Protein AF-0000000070852338 (afdb_homodimer)

Organism: Reticulomyxa filosa (NCBI:txid46433)

Solvent-accessible surface area (backbone atoms only — not comparable to full-atom values): 13901 Å² total; per-residue (Å²): 132,60,72,62,63,53,44,53,55,43,44,63,18,52,60,40,61,69,86,54,63,72,52,40,96,86,48,86,63,87,63,74,37,71,28,42,46,72,48,65,60,57,77,67,44,49,69,57,52,51,51,44,49,58,50,28,73,65,20,47,18,35,39,32,28,49,34,54,68,41,40,26,70,74,70,73,43,73,61,90,46,57,46,67,45,38,49,53,45,53,50,38,27,55,52,41,68,43,63,46,68,30,82,44,60,70,94,62,16,52,59,74,48,50,60,55,59,71,62,57,72,88,124,132,60,74,62,63,54,43,53,55,44,43,62,18,54,62,39,63,68,85,56,63,72,52,42,94,86,49,87,64,87,62,75,37,68,25,42,46,72,47,66,60,57,78,65,45,50,67,57,53,51,51,45,50,58,50,28,72,65,21,47,20,34,39,32,28,49,34,53,69,41,40,27,70,74,69,73,45,72,61,91,46,56,46,68,45,37,48,53,47,53,51,38,27,55,54,40,69,43,60,46,69,31,83,44,59,70,96,61,17,51,58,76,46,50,61,55,59,69,62,58,71,88,123

Radius of gyration: 20.4 Å; Cα contacts (8 Å, |Δi|>4): 362; chains: 2; bounding box: 48×55×36 Å

Structure (mmCIF, N/CA/C/O backbone):
data_AF-0000000070852338-model_v1
#
loop_
_entity.id
_entity.type
_entity.pdbx_description
1 polymer 'ADP-heptose synthase/D-glycero-beta-D-manno-heptose 7-phosphate kinase'
#
loop_
_atom_site.group_PDB
_atom_site.id
_atom_site.type_symbol
_atom_site.label_atom_id
_atom_site.label_alt_id
_atom_site.label_comp_id
_atom_site.label_asym_id
_atom_site.label_entity_id
_atom_site.label_seq_id
_atom_site.pdbx_PDB_ins_code
_atom_site.Cartn_x
_atom_site.Cartn_y
_atom_site.Cartn_z
_atom_site.occupancy
_atom_site.B_iso_or_equiv
_atom_site.auth_seq_id
_atom_site.auth_comp_id
_atom_site.auth_asym_id
_atom_site.auth_atom_id
_atom_site.pdbx_PDB_model_num
ATOM 1 N N . MET A 1 1 ? -11.57 11.336 -11.133 1 28.72 1 MET A N 1
ATOM 2 C CA . MET A 1 1 ? -11.336 12.266 -10.031 1 28.72 1 MET A CA 1
ATOM 3 C C . MET A 1 1 ? -10.781 13.586 -10.547 1 28.72 1 MET A C 1
ATOM 5 O O . MET A 1 1 ? -9.773 13.609 -11.258 1 28.72 1 MET A O 1
ATOM 9 N N . SER A 1 2 ? -11.391 14.578 -10.367 1 30.41 2 SER A N 1
ATOM 10 C CA . SER A 1 2 ? -11.125 15.844 -11.031 1 30.41 2 SER A CA 1
ATOM 11 C C . SER A 1 2 ? -9.812 16.469 -10.562 1 30.41 2 SER A C 1
ATOM 13 O O . SER A 1 2 ? -9.352 16.172 -9.453 1 30.41 2 SER A O 1
ATOM 15 N N . ALA A 1 3 ? -9.109 17.219 -11.375 1 35.91 3 ALA A N 1
ATOM 16 C CA . ALA A 1 3 ? -7.918 18.031 -11.156 1 35.91 3 ALA A CA 1
ATOM 17 C C . ALA A 1 3 ? -8.07 18.906 -9.922 1 35.91 3 ALA A C 1
ATOM 19 O O . ALA A 1 3 ? -7.105 19.141 -9.195 1 35.91 3 ALA A O 1
ATOM 20 N N . LYS A 1 4 ? -9.273 19.328 -9.656 1 35.66 4 LYS A N 1
ATOM 21 C CA . LYS A 1 4 ? -9.562 20.266 -8.562 1 35.66 4 LYS A CA 1
ATOM 22 C C . LYS A 1 4 ? -9.414 19.578 -7.207 1 35.66 4 LYS A C 1
ATOM 24 O O . LYS A 1 4 ? -8.867 20.156 -6.266 1 35.66 4 LYS A O 1
ATOM 29 N N . ALA A 1 5 ? -9.922 18.422 -7.078 1 31.5 5 ALA A N 1
ATOM 30 C CA . ALA A 1 5 ? -9.789 17.703 -5.812 1 31.5 5 ALA A CA 1
ATOM 31 C C . ALA A 1 5 ? -8.336 17.312 -5.551 1 31.5 5 ALA A C 1
ATOM 33 O O . ALA A 1 5 ? -7.859 17.406 -4.418 1 31.5 5 ALA A O 1
ATOM 34 N N . LEU A 1 6 ? -7.453 17.031 -6.434 1 36.38 6 LEU A N 1
ATOM 35 C CA . LEU A 1 6 ? -6 16.906 -6.359 1 36.38 6 LEU A CA 1
ATOM 36 C C . LEU A 1 6 ? -5.359 18.234 -5.965 1 36.38 6 LEU A C 1
ATOM 38 O O . LEU A 1 6 ? -4.422 18.266 -5.164 1 36.38 6 LEU A O 1
ATOM 42 N N . GLN A 1 7 ? -5.875 19.25 -6.531 1 33.16 7 GLN A N 1
ATOM 43 C CA . GLN A 1 7 ? -5.418 20.594 -6.207 1 33.16 7 GLN A CA 1
ATOM 44 C C . GLN A 1 7 ? -5.633 20.906 -4.727 1 33.16 7 GLN A C 1
ATOM 46 O O . GLN A 1 7 ? -4.754 21.469 -4.07 1 33.16 7 GLN A O 1
ATOM 51 N N . ASP A 1 8 ? -6.836 20.688 -4.262 1 34.81 8 ASP A N 1
ATOM 52 C CA . ASP A 1 8 ? -7.156 21.031 -2.883 1 34.81 8 ASP A CA 1
ATOM 53 C C . ASP A 1 8 ? -6.414 20.125 -1.9 1 34.81 8 ASP A C 1
ATOM 55 O O . ASP A 1 8 ? -5.957 20.578 -0.849 1 34.81 8 ASP A O 1
ATOM 59 N N . ILE A 1 9 ? -6.324 18.922 -2.219 1 35.94 9 ILE A N 1
ATOM 60 C CA . ILE A 1 9 ? -5.48 18.016 -1.451 1 35.94 9 ILE A CA 1
ATOM 61 C C . ILE A 1 9 ? -4.02 18.438 -1.587 1 35.94 9 ILE A C 1
ATOM 63 O O . ILE A 1 9 ? -3.271 18.422 -0.605 1 35.94 9 ILE A O 1
ATOM 67 N N . ALA A 1 10 ? -3.588 18.75 -2.797 1 35.47 10 ALA A N 1
ATOM 68 C CA . ALA A 1 10 ? -2.32 19.438 -3.029 1 35.47 10 ALA A CA 1
ATOM 69 C C . ALA A 1 10 ? -2.195 20.672 -2.141 1 35.47 10 ALA A C 1
ATOM 71 O O . ALA A 1 10 ? -1.131 20.938 -1.573 1 35.47 10 ALA A O 1
ATOM 72 N N . LEU A 1 11 ? -3.262 21.453 -2.135 1 34.84 11 LEU A N 1
ATOM 73 C CA . LEU A 1 11 ? -3.225 22.734 -1.459 1 34.84 11 LEU A CA 1
ATOM 74 C C . LEU A 1 11 ? -2.992 22.562 0.038 1 34.84 11 LEU A C 1
ATOM 76 O O . LEU A 1 11 ? -2.203 23.297 0.639 1 34.84 11 LEU A O 1
ATOM 80 N N . LEU A 1 12 ? -3.754 21.719 0.684 1 36.44 12 LEU A N 1
ATOM 81 C CA . LEU A 1 12 ? -3.475 21.672 2.115 1 36.44 12 LEU A CA 1
ATOM 82 C C . LEU A 1 12 ? -2.064 21.156 2.381 1 36.44 12 LEU A C 1
ATOM 84 O O . LEU A 1 12 ? -1.358 21.688 3.244 1 36.44 12 LEU A O 1
ATOM 88 N N . SER A 1 13 ? -1.673 20.094 1.782 1 39.25 13 SER A N 1
ATOM 89 C CA . SER A 1 13 ? -0.295 19.609 1.818 1 39.25 13 SER A CA 1
ATOM 90 C C . SER A 1 13 ? 0.68 20.688 1.359 1 39.25 13 SER A C 1
ATOM 92 O O . SER A 1 13 ? 1.836 20.703 1.784 1 39.25 13 SER A O 1
ATOM 94 N N . LEU A 1 14 ? 0.3 21.359 0.316 1 39.09 14 LEU A N 1
ATOM 95 C CA . LEU A 1 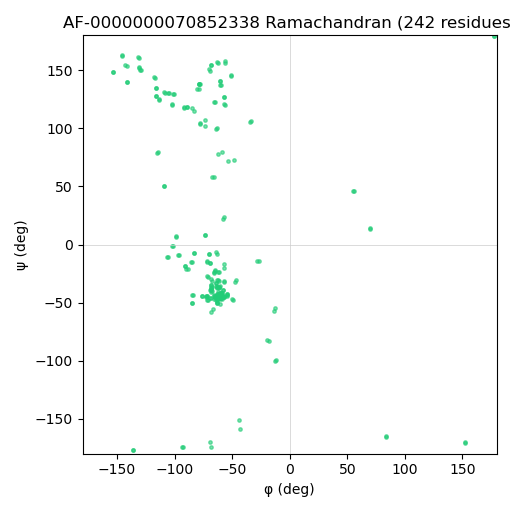14 ? 1.154 22.438 -0.172 1 39.09 14 LEU A CA 1
ATOM 96 C C . LEU A 1 14 ? 1.234 23.578 0.845 1 39.09 14 LEU A C 1
ATOM 98 O O . LEU A 1 14 ? 2.047 24.484 0.698 1 39.09 14 LEU A O 1
ATOM 102 N N . LEU A 1 15 ? 0.236 23.641 1.665 1 37.12 15 LEU A N 1
ATOM 103 C CA . LEU A 1 15 ? 0.552 24.703 2.605 1 37.12 15 LEU A CA 1
ATOM 104 C C . LEU A 1 15 ? 1.875 24.438 3.312 1 37.12 15 LEU A C 1
ATOM 106 O O . LEU A 1 15 ? 2.246 25.156 4.242 1 37.12 15 LEU A O 1
ATOM 110 N N . ILE A 1 16 ? 2.25 23.25 3.293 1 38.41 16 ILE A N 1
ATOM 111 C CA . ILE A 1 16 ? 3.502 23.281 4.039 1 38.41 16 ILE A CA 1
ATOM 112 C C . ILE A 1 16 ? 4.336 24.484 3.604 1 38.41 16 ILE A C 1
ATOM 114 O O . ILE A 1 16 ? 4.098 25.047 2.537 1 38.41 16 ILE A O 1
ATOM 118 N N . ASP A 1 17 ? 5.809 24.312 3.719 1 34.41 17 ASP A N 1
ATOM 119 C CA . ASP A 1 17 ? 6.75 25.406 3.918 1 34.41 17 ASP A CA 1
ATOM 120 C C . ASP A 1 17 ? 6.715 26.391 2.744 1 34.41 17 ASP A C 1
ATOM 122 O O . ASP A 1 17 ? 7.031 26.016 1.612 1 34.41 17 ASP A O 1
ATOM 126 N N . LYS A 1 18 ? 5.812 27.297 2.553 1 33.47 18 LYS A N 1
ATOM 127 C CA . LYS A 1 18 ? 6.172 28.609 2.021 1 33.47 18 LYS A CA 1
ATOM 128 C C . LYS A 1 18 ? 7.684 28.828 2.074 1 33.47 18 LYS A C 1
ATOM 130 O O . LYS A 1 18 ? 8.25 29.484 1.204 1 33.47 18 LYS A O 1
ATOM 135 N N . ASN A 1 19 ? 8.297 28.734 3.273 1 33 19 ASN A N 1
ATOM 136 C CA . ASN A 1 19 ? 9.75 28.906 3.248 1 33 19 ASN A CA 1
ATOM 137 C C . ASN A 1 19 ? 10.43 27.812 2.428 1 33 19 ASN A C 1
ATOM 139 O O . ASN A 1 19 ? 11.633 27.594 2.555 1 33 19 ASN A O 1
ATOM 143 N N . ALA A 1 20 ? 9.695 26.812 2.004 1 34.97 20 ALA A N 1
ATOM 144 C CA . ALA A 1 20 ? 10.148 26.109 0.808 1 34.97 20 ALA A CA 1
ATOM 145 C C . ALA A 1 20 ? 10.297 27.062 -0.371 1 34.97 20 ALA A C 1
ATOM 147 O O . ALA A 1 20 ? 9.336 27.328 -1.095 1 34.97 20 ALA A O 1
ATOM 148 N N . SER A 1 21 ? 10.492 28.359 -0.212 1 34.34 21 SER A N 1
ATOM 149 C CA . SER A 1 21 ? 11.07 29.188 -1.264 1 34.34 21 SER A CA 1
ATOM 150 C C . SER A 1 21 ? 11.672 28.328 -2.373 1 34.34 21 SER A C 1
ATOM 152 O O . SER A 1 21 ? 11.359 28.516 -3.549 1 34.34 21 SER A O 1
ATOM 154 N N . SER A 1 22 ? 13.164 28.125 -2.383 1 36.5 22 SER A N 1
ATOM 155 C CA . SER A 1 22 ? 14.078 27.719 -3.449 1 36.5 22 SER A CA 1
ATOM 156 C C . SER A 1 22 ? 13.938 26.234 -3.762 1 36.5 22 SER A C 1
ATOM 158 O O . SER A 1 22 ? 14.93 25.562 -4.027 1 36.5 22 SER A O 1
ATOM 160 N N . CYS A 1 23 ? 12.891 25.547 -3.158 1 38.81 23 CYS A N 1
ATOM 161 C CA . CYS A 1 23 ? 12.938 24.188 -3.678 1 38.81 23 CYS A CA 1
ATOM 162 C C . CYS A 1 23 ? 12.625 24.156 -5.168 1 38.81 23 CYS A C 1
ATOM 164 O O . CYS A 1 23 ? 11.516 24.516 -5.582 1 38.81 23 CYS A O 1
ATOM 166 N N . SER A 1 24 ? 13.234 24.75 -6.027 1 37.03 24 SER A N 1
ATOM 167 C CA . SER A 1 24 ? 13.117 24.688 -7.48 1 37.03 24 SER A CA 1
ATOM 168 C C . SER A 1 24 ? 12.766 23.281 -7.945 1 37.03 24 SER A C 1
ATOM 170 O O . SER A 1 24 ? 13.312 22.297 -7.438 1 37.03 24 SER A O 1
ATOM 172 N N . THR A 1 25 ? 11.445 22.891 -8.414 1 39.56 25 THR A N 1
ATOM 173 C CA . THR A 1 25 ? 11.367 21.672 -9.211 1 39.56 25 THR A CA 1
ATOM 174 C C . THR A 1 25 ? 12.734 21.297 -9.758 1 39.56 25 THR A C 1
ATOM 176 O O . THR A 1 25 ? 13.117 20.125 -9.711 1 39.56 25 THR A O 1
ATOM 179 N N . GLU A 1 26 ? 13.195 21.906 -10.93 1 36.22 26 GLU A N 1
ATOM 180 C CA . GLU A 1 26 ? 14.477 21.844 -11.625 1 36.22 26 GLU A CA 1
ATOM 181 C C . GLU A 1 26 ? 15.602 22.375 -10.75 1 36.22 26 GLU A C 1
ATOM 183 O O . GLU A 1 26 ? 16.766 22.406 -11.172 1 36.22 26 GLU A O 1
ATOM 188 N N . GLY A 1 27 ? 15.266 23.391 -9.836 1 34.03 27 GLY A N 1
ATOM 189 C CA . GLY A 1 27 ? 16.406 24.25 -9.594 1 34.03 27 GLY A CA 1
ATOM 190 C C . GLY A 1 27 ? 17.516 23.562 -8.828 1 34.03 27 GLY A C 1
ATOM 191 O O . GLY A 1 27 ? 17.344 22.453 -8.336 1 34.03 27 GLY A O 1
ATOM 192 N N . GLU A 1 28 ? 18.594 24.328 -8.43 1 37.5 28 GLU A N 1
ATOM 193 C CA . GLU A 1 28 ? 19.969 24.062 -8.039 1 37.5 28 GLU A CA 1
ATOM 194 C C . GLU A 1 28 ? 20.047 23.297 -6.723 1 37.5 28 GLU A C 1
ATOM 196 O O . GLU A 1 28 ? 21.016 22.594 -6.461 1 37.5 28 GLU A O 1
ATOM 201 N N . SER A 1 29 ? 19.375 23.828 -5.43 1 39.62 29 SER A N 1
ATOM 202 C CA . SER A 1 29 ? 19.891 23.297 -4.184 1 39.62 29 SER A CA 1
ATOM 203 C C . SER A 1 29 ? 19.25 21.953 -3.85 1 39.62 29 SER A C 1
ATOM 205 O O . SER A 1 29 ? 18.125 21.688 -4.25 1 39.62 29 SER A O 1
ATOM 207 N N . GLY A 1 30 ? 19.797 20.719 -3.76 1 46.84 30 GLY A N 1
ATOM 208 C CA . GLY A 1 30 ? 19.688 19.297 -3.465 1 46.84 30 GLY A CA 1
ATOM 209 C C . GLY A 1 30 ? 18.594 18.984 -2.475 1 46.84 30 GLY A C 1
ATOM 210 O O . GLY A 1 30 ? 18.5 17.859 -1.985 1 46.84 30 GLY A O 1
ATOM 211 N N . LYS A 1 31 ? 18.078 20.031 -1.778 1 51.56 31 LYS A N 1
ATOM 212 C CA . LYS A 1 31 ? 17.219 19.656 -0.654 1 51.56 31 LYS A CA 1
ATOM 213 C C . LYS A 1 31 ? 15.836 19.234 -1.132 1 51.56 31 LYS A C 1
ATOM 215 O O . LYS A 1 31 ? 15.18 19.953 -1.889 1 51.56 31 LYS A O 1
ATOM 220 N N . LYS A 1 32 ? 15.414 17.984 -1.185 1 62.47 32 LYS A N 1
ATOM 221 C CA . LYS A 1 32 ? 14.109 17.453 -1.587 1 62.47 32 LYS A CA 1
ATOM 222 C C . LYS A 1 32 ? 12.992 18.062 -0.748 1 62.47 32 LYS A C 1
ATOM 224 O O . LYS A 1 32 ? 13.141 18.25 0.462 1 62.47 32 LYS A O 1
ATOM 229 N N . CYS A 1 33 ? 11.984 18.75 -1.306 1 75.75 33 CYS A N 1
ATOM 230 C CA . CYS A 1 33 ? 10.789 19.281 -0.665 1 75.75 33 CYS A CA 1
ATOM 231 C C . CYS A 1 33 ? 10.078 18.219 0.156 1 75.75 33 CYS A C 1
ATOM 233 O O . CYS A 1 33 ? 10.297 17.016 -0.055 1 75.75 33 CYS A O 1
ATOM 235 N N . LYS A 1 34 ? 9.5 18.781 1.308 1 83.94 34 LYS A N 1
ATOM 236 C CA . LYS A 1 34 ? 8.633 17.922 2.117 1 83.94 34 LYS A CA 1
ATOM 237 C C . LYS A 1 34 ? 7.16 18.203 1.835 1 83.94 34 LYS A C 1
ATOM 239 O O . LYS A 1 34 ? 6.754 19.359 1.723 1 83.94 34 LYS A O 1
ATOM 244 N N . VAL A 1 35 ? 6.426 17.234 1.587 1 86.19 35 VAL A N 1
ATOM 245 C CA . VAL A 1 35 ? 4.988 17.297 1.342 1 86.19 35 VAL A CA 1
ATOM 246 C C . VAL A 1 35 ? 4.246 16.531 2.434 1 86.19 35 VAL A C 1
ATOM 248 O O . VAL A 1 35 ? 4.605 15.398 2.762 1 86.19 35 VAL A O 1
ATOM 251 N N . MET A 1 36 ? 3.242 17.203 3.064 1 89.12 36 MET A N 1
ATOM 252 C CA . MET A 1 36 ? 2.443 16.531 4.078 1 89.12 36 MET A CA 1
ATOM 253 C C . MET A 1 36 ? 0.984 16.422 3.645 1 89.12 36 MET A C 1
ATOM 255 O O . MET A 1 36 ? 0.406 17.406 3.162 1 89.12 36 MET A O 1
ATOM 259 N N . VAL A 1 37 ? 0.389 15.266 3.822 1 88.56 37 VAL A N 1
ATOM 260 C CA . VAL A 1 37 ? -1.032 15.031 3.59 1 88.56 37 VAL A CA 1
ATOM 261 C C . VAL A 1 37 ? -1.646 14.336 4.805 1 88.56 37 VAL A C 1
ATOM 263 O O . VAL A 1 37 ? -0.946 13.664 5.566 1 88.56 37 VAL A O 1
ATOM 266 N N . SER A 1 38 ? -2.912 14.609 5.004 1 88.81 38 SER A N 1
ATOM 267 C CA . SER A 1 38 ? -3.613 13.984 6.121 1 88.81 38 SER A CA 1
ATOM 268 C C . SER A 1 38 ? -4.934 13.367 5.672 1 88.81 38 SER A C 1
ATOM 270 O O . SER A 1 38 ? -5.488 13.758 4.645 1 88.81 38 SER A O 1
ATOM 272 N N . GLY A 1 39 ? -5.344 12.359 6.371 1 87.5 39 GLY A N 1
ATOM 273 C CA . GLY A 1 39 ? -6.602 11.695 6.086 1 87.5 39 GLY A CA 1
ATOM 274 C C . GLY A 1 39 ? -6.863 10.5 6.984 1 87.5 39 GLY A C 1
ATOM 275 O O . GLY A 1 39 ? -6.062 10.195 7.871 1 87.5 39 GLY A O 1
ATOM 276 N N . CYS A 1 40 ? -8 9.875 6.766 1 89.81 40 CYS A N 1
ATOM 277 C CA . CYS A 1 40 ? -8.375 8.688 7.52 1 89.81 40 CYS A CA 1
ATOM 278 C C . CYS A 1 40 ? -7.77 7.434 6.898 1 89.81 40 CYS A C 1
ATOM 280 O O . CYS A 1 40 ? -7.184 6.609 7.602 1 89.81 40 CYS A O 1
ATOM 282 N N . TYR A 1 41 ? -7.918 7.238 5.621 1 91.31 41 TYR A N 1
ATOM 283 C CA . TYR A 1 41 ? -7.398 6.121 4.848 1 91.31 41 TYR A CA 1
ATOM 284 C C . TYR A 1 41 ? -7.852 4.789 5.441 1 91.31 41 TYR A C 1
ATOM 286 O O . TYR A 1 41 ? -7.039 3.883 5.637 1 91.31 41 TYR A O 1
ATOM 294 N N . ASP A 1 42 ? -9.109 4.668 5.77 1 88.12 42 ASP A N 1
ATOM 295 C CA . ASP A 1 42 ? -9.727 3.504 6.402 1 88.12 42 ASP A CA 1
ATOM 296 C C . ASP A 1 42 ? -9.82 2.338 5.422 1 88.12 42 ASP A C 1
ATOM 298 O O . ASP A 1 42 ? -9.492 1.201 5.766 1 88.12 42 ASP A O 1
ATOM 302 N N . LEU A 1 43 ? -10.242 2.424 4.293 1 87.94 43 LEU A N 1
ATOM 303 C CA . LEU A 1 43 ? -10.289 1.459 3.199 1 87.94 43 LEU A CA 1
ATOM 304 C C . LEU A 1 43 ? -9.414 1.907 2.035 1 87.94 43 LEU A C 1
ATOM 306 O O . LEU A 1 43 ? -9.922 2.426 1.036 1 87.94 43 LEU A O 1
ATOM 310 N N . LEU A 1 44 ? -8.117 1.645 2.309 1 89.25 44 LEU A N 1
ATOM 311 C CA . LEU A 1 44 ? -7.156 2.094 1.308 1 89.25 44 LEU A CA 1
ATOM 312 C C . LEU A 1 44 ? -7.473 1.495 -0.058 1 89.25 44 LEU A C 1
ATOM 314 O O . LEU A 1 44 ? -7.738 0.296 -0.168 1 89.25 44 LEU A O 1
ATOM 318 N N . HIS A 1 45 ? -7.594 2.27 -1.025 1 89.31 45 HIS A N 1
ATOM 319 C CA . HIS A 1 45 ? -7.863 1.822 -2.387 1 89.31 45 HIS A CA 1
ATOM 320 C C . HIS A 1 45 ? -6.992 2.564 -3.395 1 89.31 45 HIS A C 1
ATOM 322 O O . HIS A 1 45 ? -6.191 3.422 -3.018 1 89.31 45 HIS A O 1
ATOM 328 N N . SER A 1 46 ? -7.234 2.26 -4.668 1 91.62 46 SER A N 1
ATOM 329 C CA . SER A 1 46 ? -6.336 2.738 -5.715 1 91.62 46 SER A CA 1
ATOM 330 C C . SER A 1 46 ? -6.344 4.262 -5.797 1 91.62 46 SER A C 1
ATOM 332 O O . SER A 1 46 ? -5.32 4.875 -6.098 1 91.62 46 SER A O 1
ATOM 334 N N . GLY A 1 47 ? -7.426 4.824 -5.527 1 87.56 47 GLY A N 1
ATOM 335 C CA . GLY A 1 47 ? -7.496 6.277 -5.527 1 87.56 47 GLY A CA 1
ATOM 336 C C . GLY A 1 47 ? -6.598 6.918 -4.488 1 87.56 47 GLY A C 1
ATOM 337 O O . GLY A 1 47 ? -5.949 7.93 -4.758 1 87.56 47 GLY A O 1
ATOM 338 N N . HIS A 1 48 ? -6.559 6.355 -3.25 1 91 48 HIS A N 1
ATOM 339 C CA . HIS A 1 48 ? -5.652 6.836 -2.217 1 91 48 HIS A CA 1
ATOM 340 C C . HIS A 1 48 ? -4.199 6.711 -2.658 1 91 48 HIS A C 1
ATOM 342 O O . HIS A 1 48 ? -3.416 7.652 -2.52 1 91 48 HIS A O 1
ATOM 348 N N . VAL A 1 49 ? -3.855 5.598 -3.244 1 94.06 49 VAL A N 1
ATOM 349 C CA . VAL A 1 49 ? -2.484 5.344 -3.67 1 94.06 49 VAL A CA 1
ATOM 350 C C . VAL A 1 49 ? -2.098 6.316 -4.781 1 94.06 49 VAL A C 1
ATOM 352 O O . VAL A 1 49 ? -1.005 6.887 -4.766 1 94.06 49 VAL A O 1
ATOM 355 N N . ALA A 1 50 ? -3.02 6.496 -5.715 1 90.75 50 ALA A N 1
ATOM 356 C CA . ALA A 1 50 ? -2.773 7.453 -6.789 1 90.75 50 ALA A CA 1
ATOM 357 C C . ALA A 1 50 ? -2.531 8.852 -6.23 1 90.75 50 ALA A C 1
ATOM 359 O O . ALA A 1 50 ? -1.643 9.57 -6.699 1 90.75 50 ALA A O 1
ATOM 360 N N . PHE A 1 51 ? -3.307 9.203 -5.281 1 88.56 51 PHE A N 1
ATOM 361 C CA . PHE A 1 51 ? -3.16 10.477 -4.598 1 88.56 51 PHE A CA 1
ATOM 362 C C . PHE A 1 51 ? -1.78 10.594 -3.959 1 88.56 51 PHE A C 1
ATOM 364 O O . PHE A 1 51 ? -1.105 11.617 -4.109 1 88.56 51 PHE A O 1
ATOM 371 N N . PHE A 1 52 ? -1.27 9.562 -3.23 1 91.69 52 PHE A N 1
ATOM 372 C CA . PHE A 1 52 ? 0.058 9.539 -2.627 1 91.69 52 PHE A CA 1
ATOM 373 C C . PHE A 1 52 ? 1.139 9.68 -3.691 1 91.69 52 PHE A C 1
ATOM 375 O O . PHE A 1 52 ? 2.07 10.477 -3.535 1 91.69 52 PHE A O 1
ATOM 382 N N . ASN A 1 53 ? 0.974 8.914 -4.77 1 93 53 ASN A N 1
ATOM 383 C CA . ASN A 1 53 ? 1.954 8.961 -5.852 1 93 53 ASN A CA 1
ATOM 384 C C . ASN A 1 53 ? 2.055 10.359 -6.453 1 93 53 ASN A C 1
ATOM 386 O O . ASN A 1 53 ? 3.154 10.844 -6.734 1 93 53 ASN A O 1
ATOM 390 N N . GLU A 1 54 ? 0.925 10.961 -6.617 1 88.44 54 GLU A N 1
ATOM 391 C CA . GLU A 1 54 ? 0.908 12.32 -7.152 1 88.44 54 GLU A CA 1
ATOM 392 C C . GLU A 1 54 ? 1.573 13.297 -6.191 1 88.44 54 GLU A C 1
ATOM 394 O O . GLU A 1 54 ? 2.4 14.117 -6.602 1 88.44 54 GLU A O 1
ATOM 399 N N . ALA A 1 55 ? 1.281 13.227 -4.922 1 87.12 55 ALA A N 1
ATOM 400 C CA . ALA A 1 55 ? 1.849 14.102 -3.904 1 87.12 55 ALA A CA 1
ATOM 401 C C . ALA A 1 55 ? 3.361 13.922 -3.801 1 87.12 55 ALA A C 1
ATOM 403 O O . ALA A 1 55 ? 4.102 14.891 -3.645 1 87.12 55 ALA A O 1
ATOM 404 N N . ALA A 1 56 ? 3.82 12.703 -3.967 1 90.56 56 ALA A N 1
ATOM 405 C CA . ALA A 1 56 ? 5.227 12.367 -3.783 1 90.56 56 ALA A CA 1
ATOM 406 C C . ALA A 1 56 ? 6.082 12.938 -4.914 1 90.56 56 ALA A C 1
ATOM 408 O O . ALA A 1 56 ? 7.309 12.984 -4.805 1 90.56 56 ALA A O 1
ATOM 409 N N . LYS A 1 57 ? 5.434 13.344 -5.945 1 83.38 57 LYS A N 1
ATOM 410 C CA . LYS A 1 57 ? 6.168 13.961 -7.047 1 83.38 57 LYS A CA 1
ATOM 411 C C . LYS A 1 57 ? 6.715 15.328 -6.648 1 83.38 57 LYS A C 1
ATOM 413 O O . LYS A 1 57 ? 7.625 15.852 -7.293 1 83.38 57 LYS A O 1
ATOM 418 N N . TYR A 1 58 ? 6.191 15.812 -5.609 1 81.19 58 TYR A N 1
ATOM 419 C CA . TYR A 1 58 ? 6.547 17.172 -5.234 1 81.19 58 TYR A CA 1
ATOM 420 C C . TYR A 1 58 ? 7.566 17.172 -4.098 1 81.19 58 TYR A C 1
ATOM 422 O O . TYR A 1 58 ? 8.031 18.234 -3.68 1 81.19 58 TYR A O 1
ATOM 430 N N . GLY A 1 59 ? 7.949 16.047 -3.617 1 83.81 59 GLY A N 1
ATOM 431 C CA . GLY A 1 59 ? 8.914 15.938 -2.537 1 83.81 59 GLY A CA 1
ATOM 432 C C . GLY A 1 59 ? 8.734 14.688 -1.696 1 83.81 59 GLY A C 1
ATOM 433 O O . GLY A 1 59 ? 8.039 13.758 -2.102 1 83.81 59 GLY A O 1
ATOM 434 N N . ASP A 1 60 ? 9.461 14.664 -0.585 1 88.62 60 ASP A N 1
ATOM 435 C CA . ASP A 1 60 ? 9.266 13.594 0.387 1 88.62 60 ASP A CA 1
ATOM 436 C C . ASP A 1 60 ? 7.875 13.664 1.015 1 88.62 60 ASP A C 1
ATOM 438 O O . ASP A 1 60 ? 7.52 14.672 1.635 1 88.62 60 ASP A O 1
ATOM 442 N N . LEU A 1 61 ? 7.129 12.602 0.902 1 91.06 61 LEU A N 1
ATOM 443 C CA . LEU A 1 61 ? 5.73 12.602 1.317 1 91.06 61 LEU A CA 1
ATOM 444 C C . LEU A 1 61 ? 5.594 12.141 2.766 1 91.06 61 LEU A C 1
ATOM 446 O O . LEU A 1 61 ? 5.953 11.008 3.102 1 91.06 61 LEU A O 1
ATOM 450 N N . TYR A 1 62 ? 5.098 13.023 3.584 1 91.94 62 TYR A N 1
ATOM 451 C CA . TYR A 1 62 ? 4.711 12.758 4.965 1 91.94 62 TYR A CA 1
ATOM 452 C C . TYR A 1 62 ? 3.197 12.617 5.09 1 91.94 62 TYR A C 1
ATOM 454 O O . TYR A 1 62 ? 2.453 13.547 4.77 1 91.94 62 TYR A O 1
ATOM 462 N N . VAL A 1 63 ? 2.781 11.438 5.566 1 93.31 63 VAL A N 1
ATOM 463 C CA . VAL A 1 63 ? 1.349 11.188 5.707 1 93.31 63 VAL A CA 1
ATOM 464 C C . VAL A 1 63 ? 0.966 11.18 7.184 1 93.31 63 VAL A C 1
ATOM 466 O O . VAL A 1 63 ? 1.629 10.539 8 1 93.31 63 VAL A O 1
ATOM 469 N N . ARG A 1 64 ? -0.041 11.914 7.5 1 92.44 64 ARG A N 1
ATOM 470 C CA . ARG A 1 64 ? -0.615 11.945 8.844 1 92.44 64 ARG A CA 1
ATOM 471 C C . ARG A 1 64 ? -2.023 11.359 8.852 1 92.44 64 ARG A C 1
ATOM 473 O O . ARG A 1 64 ? -2.9 11.828 8.125 1 92.44 64 ARG A O 1
ATOM 480 N N . ILE A 1 65 ? -2.184 10.398 9.695 1 94.06 65 ILE A N 1
ATOM 481 C CA . ILE A 1 65 ? -3.432 9.648 9.758 1 94.06 65 ILE A CA 1
ATOM 482 C C . ILE A 1 65 ? -4.23 10.07 10.984 1 94.06 65 ILE A C 1
ATOM 484 O O . ILE A 1 65 ? -3.697 10.102 12.102 1 94.06 65 ILE A O 1
ATOM 488 N N . GLY A 1 66 ? -5.496 10.375 10.805 1 93.06 66 GLY A N 1
ATOM 489 C CA . GLY A 1 66 ? -6.336 10.719 11.945 1 93.06 66 GLY A CA 1
ATOM 490 C C . GLY A 1 66 ? -6.438 9.602 12.969 1 93.06 66 GLY A C 1
ATOM 491 O O . GLY A 1 66 ? -6.59 8.438 12.602 1 93.06 66 GLY A O 1
ATOM 492 N N . SER A 1 67 ? -6.355 10.023 14.18 1 96.06 67 SER A N 1
ATOM 493 C CA . SER A 1 67 ? -6.5 9.031 15.242 1 96.06 67 SER A CA 1
ATOM 494 C C . SER A 1 67 ? -7.918 8.484 15.297 1 96.06 67 SER A C 1
ATOM 496 O O . SER A 1 67 ? -8.867 9.148 14.875 1 96.06 67 SER A O 1
ATOM 498 N N . ASP A 1 68 ? -8.047 7.242 15.836 1 96.5 68 ASP A N 1
ATOM 499 C CA . ASP A 1 68 ? -9.375 6.66 16.031 1 96.5 68 ASP A CA 1
ATOM 500 C C . ASP A 1 68 ? -10.266 7.586 16.844 1 96.5 68 ASP A C 1
ATOM 502 O O . ASP A 1 68 ? -11.438 7.773 16.531 1 96.5 68 ASP A O 1
ATOM 506 N N . GLU A 1 69 ? -9.703 8.109 17.875 1 95.5 69 GLU A N 1
ATOM 507 C CA . GLU A 1 69 ? -10.438 9.008 18.766 1 95.5 69 GLU A CA 1
ATOM 508 C C . GLU A 1 69 ? -10.945 10.234 18.016 1 95.5 69 GLU A C 1
ATOM 510 O O . GLU A 1 69 ? -12.102 10.633 18.172 1 95.5 69 GLU A O 1
ATOM 515 N N . ASN A 1 70 ? -10.109 10.805 17.234 1 93.5 70 ASN A N 1
ATOM 516 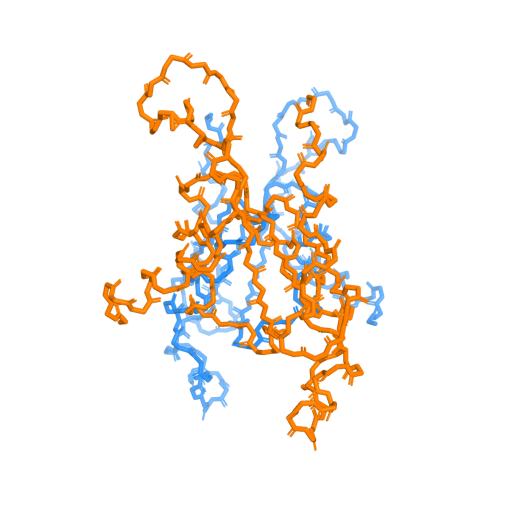C CA . ASN A 1 70 ? -10.484 12.008 16.5 1 93.5 70 ASN A CA 1
ATOM 517 C C . ASN A 1 70 ? -11.523 11.703 15.43 1 93.5 70 ASN A C 1
ATOM 519 O O . ASN A 1 70 ? -12.438 12.492 15.203 1 93.5 70 ASN A O 1
ATOM 523 N N . ILE A 1 71 ? -11.391 10.562 14.703 1 91 71 ILE A N 1
ATOM 524 C CA . ILE A 1 71 ? -12.344 10.164 13.672 1 91 71 ILE A CA 1
ATOM 525 C C . ILE A 1 71 ? -13.719 9.945 14.297 1 91 71 ILE A C 1
ATOM 527 O O . ILE A 1 71 ? -14.734 10.352 13.734 1 91 71 ILE A O 1
ATOM 531 N N . LEU A 1 72 ? -13.672 9.281 15.43 1 92.81 72 LEU A N 1
ATOM 532 C CA . LEU A 1 72 ? -14.922 9.078 16.156 1 92.81 72 LEU A CA 1
ATOM 533 C C . LEU A 1 72 ? -15.562 10.414 16.516 1 92.81 72 LEU A C 1
ATOM 535 O O . LEU A 1 72 ? -16.781 10.578 16.391 1 92.81 72 LEU A O 1
ATOM 539 N N . LEU A 1 73 ? -14.75 11.297 16.984 1 90.44 73 LEU A N 1
ATOM 540 C CA . LEU A 1 73 ? -15.219 12.617 17.391 1 90.44 73 LEU A CA 1
ATOM 541 C C . LEU A 1 73 ? -15.82 13.359 16.203 1 90.44 73 LEU A C 1
ATOM 543 O O . LEU A 1 73 ? -16.891 13.977 16.328 1 90.44 73 LEU A O 1
ATOM 547 N N . LEU A 1 74 ? -15.211 13.297 15.078 1 88.06 74 LEU A N 1
ATOM 548 C CA . LEU A 1 74 ? -15.578 14.086 13.914 1 88.06 74 LEU A CA 1
ATOM 549 C C . LEU A 1 74 ? -16.703 13.41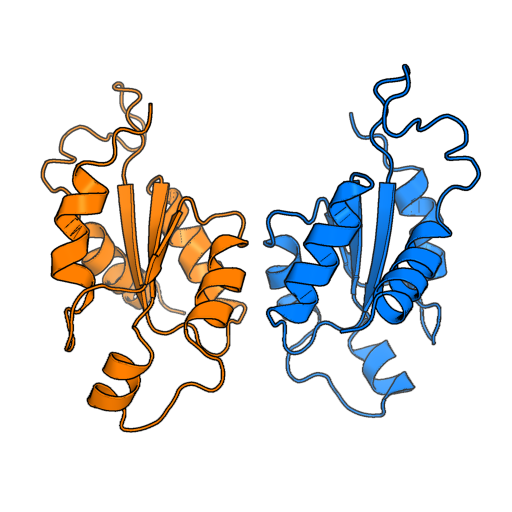4 13.125 1 88.06 74 LEU A C 1
ATOM 551 O O . LEU A 1 74 ? -17.609 14.086 12.633 1 88.06 74 LEU A O 1
ATOM 555 N N . LYS A 1 75 ? -16.641 12.078 12.906 1 86.88 75 LYS A N 1
ATOM 556 C CA . LYS A 1 75 ? -17.547 11.367 12 1 86.88 75 LYS A CA 1
ATOM 557 C C . LYS A 1 75 ? -18.578 10.555 12.773 1 86.88 75 LYS A C 1
ATOM 559 O O . LYS A 1 75 ? -19.5 9.984 12.172 1 86.88 75 LYS A O 1
ATOM 564 N N . LYS A 1 76 ? -18.406 10.422 14.07 1 89.81 76 LYS A N 1
ATOM 565 C CA . LYS A 1 76 ? -19.359 9.766 14.969 1 89.81 76 LYS A CA 1
ATOM 566 C C . LYS A 1 76 ? -19.391 8.266 14.719 1 89.81 76 LYS A C 1
ATOM 568 O O . LYS A 1 76 ? -20.406 7.609 15.008 1 89.81 76 LYS A O 1
ATOM 573 N N . HIS A 1 77 ? -18.391 7.812 13.969 1 89.38 77 HIS A N 1
ATOM 574 C CA . HIS A 1 77 ? -18.219 6.371 13.828 1 89.38 77 HIS A CA 1
ATOM 575 C C . HIS A 1 77 ? -16.75 5.98 13.82 1 89.38 77 HIS A C 1
ATOM 577 O O . HIS A 1 77 ? -15.891 6.793 13.484 1 89.38 77 HIS A O 1
ATOM 583 N N . MET A 1 78 ? -16.562 4.758 14.25 1 91 78 MET A N 1
ATOM 584 C CA . MET A 1 78 ? -15.203 4.219 14.227 1 91 78 MET A CA 1
ATOM 585 C C . MET A 1 78 ? -14.82 3.779 12.82 1 91 78 MET A C 1
ATOM 587 O O . MET A 1 78 ? -15.641 3.219 12.086 1 91 78 MET A O 1
ATOM 591 N N . PRO A 1 79 ? -13.602 4.07 12.422 1 92.31 79 PRO A N 1
ATOM 592 C CA . PRO A 1 79 ? -13.141 3.473 11.164 1 92.31 79 PRO A CA 1
ATOM 593 C C . PRO A 1 79 ? -13.242 1.949 11.164 1 92.31 79 PRO A C 1
ATOM 595 O O . PRO A 1 79 ? -13.281 1.33 12.234 1 92.31 79 PRO A O 1
ATOM 598 N N . MET A 1 80 ? -13.312 1.406 10.07 1 92.19 80 MET A N 1
ATOM 599 C CA . MET A 1 80 ? -13.375 -0.045 9.93 1 92.19 80 MET A CA 1
ATOM 600 C C . MET A 1 80 ? -12.125 -0.708 10.492 1 92.19 80 MET A C 1
ATOM 602 O O . MET A 1 80 ? -12.203 -1.787 11.078 1 92.19 80 MET A O 1
ATOM 606 N N . PHE A 1 81 ? -10.969 -0.061 10.32 1 93.56 81 PHE A N 1
ATOM 607 C CA . PHE A 1 81 ? -9.703 -0.583 10.812 1 93.56 81 PHE A CA 1
ATOM 608 C C . PHE A 1 81 ? -9.094 0.359 11.844 1 93.56 81 PHE A C 1
ATOM 610 O O . PHE A 1 81 ? -9.164 1.58 11.695 1 93.56 81 PHE A O 1
ATOM 617 N N . PRO A 1 82 ? -8.438 -0.179 12.859 1 96.38 82 PRO A N 1
ATOM 618 C CA . PRO A 1 82 ? -7.785 0.662 13.867 1 96.38 82 PRO A CA 1
ATOM 619 C C . PRO A 1 82 ? -6.664 1.517 13.281 1 96.38 82 PRO A C 1
ATOM 621 O O . PRO A 1 82 ? -6.098 1.17 12.242 1 96.38 82 PRO A O 1
ATOM 624 N N . GLN A 1 83 ? -6.391 2.578 13.977 1 97.12 83 GLN A N 1
ATOM 625 C CA . GLN A 1 83 ? -5.398 3.529 13.484 1 97.12 83 GLN A CA 1
ATOM 626 C C . GLN A 1 83 ? -4.051 2.852 13.258 1 97.12 83 GLN A C 1
ATOM 628 O O . GLN A 1 83 ? -3.307 3.225 12.344 1 97.12 83 GLN A O 1
ATOM 633 N N . GLU A 1 84 ? -3.701 1.812 14.062 1 97.62 84 GLU A N 1
ATOM 634 C CA . GLU A 1 84 ? -2.418 1.139 13.898 1 97.62 84 GLU A CA 1
ATOM 635 C C . GLU A 1 84 ? -2.365 0.368 12.578 1 97.62 84 GLU A C 1
ATOM 637 O O . GLU A 1 84 ? -1.32 0.317 11.93 1 97.62 84 GLU A O 1
ATOM 642 N N . GLU A 1 85 ? -3.424 -0.184 12.219 1 96.12 85 GLU A N 1
ATOM 643 C CA . GLU A 1 85 ? -3.49 -0.922 10.961 1 96.12 85 GLU A CA 1
ATOM 644 C C . GLU A 1 85 ? -3.465 0.024 9.766 1 96.12 85 GLU A C 1
ATOM 646 O O . GLU A 1 85 ? -2.764 -0.227 8.789 1 96.12 85 GLU A O 1
ATOM 651 N N . ARG A 1 86 ? -4.219 1.056 9.875 1 96.38 86 ARG A N 1
ATOM 652 C CA . ARG A 1 86 ? -4.219 2.053 8.812 1 96.38 86 ARG A CA 1
ATOM 653 C C . ARG A 1 86 ? -2.826 2.645 8.617 1 96.38 86 ARG A C 1
ATOM 655 O O . ARG A 1 86 ? -2.355 2.777 7.484 1 96.38 86 ARG A O 1
ATOM 662 N N . LEU A 1 87 ? -2.139 2.912 9.719 1 97.88 87 LEU A N 1
ATOM 663 C CA . LEU A 1 87 ? -0.772 3.422 9.68 1 97.88 87 LEU A CA 1
ATOM 664 C C . LEU A 1 87 ? 0.166 2.41 9.031 1 97.88 87 LEU A C 1
ATOM 666 O O . LEU A 1 87 ? 0.986 2.773 8.18 1 97.88 87 LEU A O 1
ATOM 670 N N . TYR A 1 88 ? 0.006 1.209 9.477 1 97.94 88 TYR A N 1
ATOM 671 C CA . TYR A 1 88 ? 0.889 0.154 8.992 1 97.94 88 TYR A CA 1
ATOM 672 C C . TYR A 1 88 ? 0.819 0.04 7.473 1 97.94 88 TYR A C 1
ATOM 674 O O . TYR A 1 88 ? 1.852 -0.008 6.801 1 97.94 88 TYR A O 1
ATOM 682 N N . ILE A 1 89 ? -0.294 0.059 6.91 1 96.88 89 ILE A N 1
ATOM 683 C CA . ILE A 1 89 ? -0.447 -0.111 5.469 1 96.88 89 ILE A CA 1
ATOM 684 C C . ILE A 1 89 ? 0.121 1.105 4.742 1 96.88 89 ILE A C 1
ATOM 686 O O . ILE A 1 89 ? 0.89 0.964 3.789 1 96.88 89 ILE A O 1
ATOM 690 N N . VAL A 1 90 ? -0.212 2.266 5.211 1 96.94 90 VAL A N 1
ATOM 691 C CA . VAL A 1 90 ? 0.221 3.5 4.562 1 96.94 90 VAL A CA 1
ATOM 692 C C . VAL A 1 90 ? 1.745 3.584 4.578 1 96.94 90 VAL A C 1
ATOM 694 O O . VAL A 1 90 ? 2.363 3.986 3.59 1 96.94 90 VAL A O 1
ATOM 697 N N . ARG A 1 91 ? 2.357 3.129 5.652 1 98 91 ARG A N 1
ATOM 698 C CA . ARG A 1 91 ? 3.811 3.168 5.781 1 98 91 ARG A CA 1
ATOM 699 C C . ARG A 1 91 ? 4.477 2.266 4.746 1 98 91 ARG A C 1
ATOM 701 O O . ARG A 1 91 ? 5.648 2.451 4.414 1 98 91 ARG A O 1
ATOM 708 N N . ASN A 1 92 ? 3.723 1.372 4.309 1 97.94 92 ASN A N 1
ATOM 709 C CA . ASN A 1 92 ? 4.309 0.385 3.41 1 97.94 92 ASN A CA 1
ATOM 710 C C . ASN A 1 92 ? 4.016 0.714 1.949 1 97.94 92 ASN A C 1
ATOM 712 O O . ASN A 1 92 ? 4.309 -0.084 1.058 1 97.94 92 ASN A O 1
ATOM 716 N N . ILE A 1 93 ? 3.467 1.792 1.718 1 97.81 93 ILE A N 1
ATOM 717 C CA . ILE A 1 93 ? 3.295 2.271 0.351 1 97.81 93 ILE A CA 1
ATOM 718 C C . ILE A 1 93 ? 4.598 2.893 -0.146 1 97.81 93 ILE A C 1
ATOM 720 O O . ILE A 1 93 ? 5.203 3.717 0.542 1 97.81 93 ILE A O 1
ATOM 724 N N . ARG A 1 94 ? 5.039 2.6 -1.285 1 97.94 94 ARG A N 1
ATOM 725 C CA . ARG A 1 94 ? 6.352 2.92 -1.84 1 97.94 94 ARG A CA 1
ATOM 726 C C . ARG A 1 94 ? 6.594 4.426 -1.836 1 97.94 94 ARG A C 1
ATOM 728 O O . ARG A 1 94 ? 7.691 4.883 -1.506 1 97.94 94 ARG A O 1
ATOM 735 N N . SER A 1 95 ? 5.598 5.168 -2.131 1 96.12 95 SER A N 1
ATOM 736 C CA . SER A 1 95 ? 5.77 6.602 -2.334 1 96.12 95 SER A CA 1
ATOM 737 C C . SER A 1 95 ? 5.754 7.355 -1.009 1 96.12 95 SER A C 1
ATOM 739 O O . SER A 1 95 ? 6.055 8.547 -0.963 1 96.12 95 SER A O 1
ATOM 741 N N . VAL A 1 96 ? 5.461 6.684 0.061 1 96.31 96 VAL A N 1
ATOM 742 C CA . VAL A 1 96 ? 5.359 7.328 1.366 1 96.31 96 VAL A CA 1
ATOM 743 C C . VAL A 1 96 ? 6.723 7.328 2.049 1 96.31 96 VAL A C 1
ATOM 745 O O . VAL A 1 96 ? 7.301 6.27 2.299 1 96.31 96 VAL A O 1
ATOM 748 N N . PHE A 1 97 ? 7.23 8.508 2.32 1 95.31 97 PHE A N 1
ATOM 749 C CA . PHE A 1 97 ? 8.516 8.664 2.996 1 95.31 97 PHE A CA 1
ATOM 750 C C . PHE A 1 97 ? 8.375 8.383 4.488 1 95.31 97 PHE A C 1
ATOM 752 O O . PHE A 1 97 ? 9.203 7.68 5.07 1 95.31 97 PHE A O 1
ATOM 759 N N . ASP A 1 98 ? 7.328 8.914 5.062 1 95.94 98 ASP A N 1
ATOM 760 C CA . ASP A 1 98 ? 7.023 8.711 6.477 1 95.94 98 ASP A CA 1
ATOM 761 C C . ASP A 1 98 ? 5.527 8.844 6.742 1 95.94 98 ASP A C 1
ATOM 763 O O . ASP A 1 98 ? 4.836 9.617 6.066 1 95.94 98 ASP A O 1
ATOM 767 N N . ALA A 1 99 ? 5.039 8.094 7.727 1 97.12 99 ALA A N 1
ATOM 768 C CA . ALA A 1 99 ? 3.643 8.18 8.141 1 97.12 99 ALA A CA 1
ATOM 769 C C . ALA A 1 99 ? 3.516 8.07 9.664 1 97.12 99 ALA A C 1
ATOM 771 O O . ALA A 1 99 ? 4.219 7.277 10.297 1 97.12 99 ALA A O 1
ATOM 772 N N . GLN A 1 100 ? 2.605 8.898 10.188 1 97 100 GLN A N 1
ATOM 773 C CA . GLN A 1 100 ? 2.344 8.898 11.625 1 97 100 GLN A CA 1
ATOM 774 C C . GLN A 1 100 ? 0.875 9.195 11.914 1 97 100 GLN A C 1
ATOM 776 O O . GLN A 1 100 ? 0.161 9.719 11.062 1 97 100 GLN A O 1
ATOM 781 N N . ILE A 1 101 ? 0.491 8.852 13.156 1 97.69 101 ILE A N 1
ATOM 782 C CA . ILE A 1 101 ? -0.824 9.258 13.641 1 97.69 101 ILE A CA 1
ATOM 783 C C . ILE A 1 101 ? -0.794 10.727 14.047 1 97.69 101 ILE A C 1
ATOM 785 O O . ILE A 1 101 ? 0.16 11.188 14.68 1 97.69 101 ILE A O 1
ATOM 789 N N . CYS A 1 102 ? -1.851 11.398 13.672 1 93.56 102 CYS A N 1
ATOM 790 C CA . CYS A 1 102 ? -1.945 12.805 14.055 1 93.56 102 CYS A CA 1
ATOM 791 C C . CYS A 1 102 ? -1.947 12.961 15.57 1 93.56 102 CYS A C 1
ATOM 793 O O . CYS A 1 102 ? -2.574 12.172 16.281 1 93.56 102 CYS A O 1
ATOM 795 N N . SER A 1 103 ? -1.287 13.945 15.977 1 93 103 SER A N 1
ATOM 796 C CA . SER A 1 103 ? -1.198 14.195 17.406 1 93 103 SER A CA 1
ATOM 797 C C . SER A 1 103 ? -2.316 15.117 17.891 1 93 103 SER A C 1
ATOM 799 O O . SER A 1 103 ? -2.602 15.195 19.078 1 93 103 SER A O 1
ATOM 801 N N . GLY A 1 104 ? -2.904 15.812 16.969 1 89.88 104 GLY A N 1
ATOM 802 C CA . GLY A 1 104 ? -3.91 16.797 17.328 1 89.88 104 GLY A CA 1
ATOM 803 C C . GLY A 1 104 ? -5.324 16.25 17.297 1 89.88 104 GLY A C 1
ATOM 804 O O . GLY A 1 104 ? -5.52 15.031 17.25 1 89.88 104 GLY A O 1
ATOM 805 N N . LYS A 1 105 ? -6.238 17.172 17.5 1 90 105 LYS A N 1
ATOM 806 C CA . LYS A 1 105 ? -7.664 16.859 17.484 1 90 105 LYS A CA 1
ATOM 807 C C . LYS A 1 105 ? -8.43 17.844 16.609 1 90 105 LYS A C 1
ATOM 809 O O . LYS A 1 105 ? -7.914 18.906 16.25 1 90 105 LYS A O 1
ATOM 814 N N . GLY A 1 106 ? -9.641 17.391 16.234 1 88.75 106 GLY A N 1
ATOM 815 C CA . GLY A 1 106 ? -10.469 18.281 15.43 1 88.75 106 GLY A CA 1
ATOM 816 C C . GLY A 1 106 ? -10.133 18.219 13.945 1 88.75 106 GLY A C 1
ATOM 817 O O . GLY A 1 106 ? -9.461 17.281 13.492 1 88.75 106 GLY A O 1
ATOM 818 N N . PHE A 1 107 ? -10.547 19.109 13.125 1 81.25 107 PHE A N 1
ATOM 819 C CA . PHE A 1 107 ? -10.406 19.125 11.672 1 81.25 107 PHE A CA 1
ATOM 820 C C . PHE A 1 107 ? -8.961 19.375 11.266 1 81.25 107 PHE A C 1
ATOM 822 O O . PHE A 1 107 ? -8.508 18.891 10.227 1 81.25 107 PHE A O 1
ATOM 829 N N . LEU A 1 108 ? -8.242 20.078 12.141 1 84.06 108 LEU A N 1
ATOM 830 C CA . LEU A 1 108 ? -6.84 20.375 11.859 1 84.06 108 LEU A CA 1
ATOM 831 C C . LEU A 1 108 ? -5.926 19.578 12.789 1 84.06 108 LEU A C 1
ATOM 833 O O . LEU A 1 108 ? -5.039 20.156 13.43 1 84.06 108 LEU A O 1
ATOM 837 N N . ASP A 1 109 ? -6.195 18.328 12.828 1 85.25 109 ASP A N 1
ATOM 838 C CA . ASP A 1 109 ? -5.5 17.453 13.766 1 85.25 109 ASP A CA 1
ATOM 839 C C . ASP A 1 109 ? -4.039 17.266 13.375 1 85.25 109 ASP A C 1
ATOM 841 O O . ASP A 1 109 ? -3.227 16.797 14.172 1 85.25 109 ASP A O 1
ATOM 845 N N . PHE A 1 110 ? -3.629 17.75 12.195 1 84.06 110 PHE A N 1
ATOM 846 C CA . PHE A 1 110 ? -2.256 17.578 11.734 1 84.06 110 PHE A CA 1
ATOM 847 C C . PHE A 1 110 ? -1.428 18.828 12.055 1 84.06 110 PHE A C 1
ATOM 849 O O . PHE A 1 110 ? -0.201 18.797 11.938 1 84.06 110 PHE A O 1
ATOM 856 N N . GLU A 1 111 ? -2.016 19.891 12.492 1 82.69 111 GLU A N 1
ATOM 857 C CA . GLU A 1 111 ? -1.344 21.172 12.672 1 82.69 111 GLU A CA 1
ATOM 858 C C . GLU A 1 111 ? -0.156 21.047 13.625 1 82.69 111 GLU A C 1
ATOM 860 O O . GLU A 1 111 ? 0.926 21.578 13.344 1 82.69 111 GLU A O 1
ATOM 865 N N . PRO A 1 112 ? -0.321 20.391 14.711 1 88.19 112 PRO A N 1
ATOM 866 C CA . PRO A 1 112 ? 0.82 20.25 15.617 1 88.19 112 PRO A CA 1
ATOM 867 C C . PRO A 1 112 ? 1.988 19.5 14.984 1 88.19 112 PRO A C 1
ATOM 869 O O . PRO A 1 112 ? 3.131 19.641 15.43 1 88.19 112 PRO A O 1
ATOM 872 N N . ASP A 1 113 ? 1.7 18.703 13.992 1 87.88 113 ASP A N 1
ATOM 873 C CA . ASP A 1 113 ? 2.723 17.844 13.383 1 87.88 113 ASP A CA 1
ATOM 874 C C . ASP A 1 113 ? 3.49 18.609 12.305 1 87.88 113 ASP A C 1
ATOM 876 O O . ASP A 1 113 ? 4.559 18.172 11.875 1 87.88 113 ASP A O 1
ATOM 880 N N . LEU A 1 114 ? 3.018 19.719 11.859 1 83.19 114 LEU A N 1
ATOM 881 C CA . LEU A 1 114 ? 3.645 20.5 10.805 1 83.19 114 LEU A CA 1
ATOM 882 C C . LEU A 1 114 ? 5.062 20.906 11.188 1 83.19 114 LEU A C 1
ATOM 884 O O . LEU A 1 114 ? 5.996 20.75 10.398 1 83.19 114 LEU A O 1
ATOM 888 N N . ASP A 1 115 ? 5.18 21.328 12.375 1 81.25 115 ASP A N 1
ATOM 889 C CA . ASP A 1 115 ? 6.492 21.766 12.844 1 81.25 115 ASP A CA 1
ATOM 890 C C . ASP A 1 115 ? 7.453 20.594 12.969 1 81.25 115 ASP A C 1
ATOM 892 O O . ASP A 1 115 ? 8.656 20.734 12.727 1 81.25 115 ASP A O 1
ATOM 896 N N . ILE A 1 116 ? 6.949 19.531 13.32 1 84.19 116 ILE A N 1
ATOM 897 C CA . ILE A 1 116 ? 7.77 18.328 13.469 1 84.19 116 ILE A CA 1
ATOM 898 C C . ILE A 1 116 ? 8.336 17.922 12.109 1 84.19 116 ILE A C 1
ATOM 900 O O . ILE A 1 116 ? 9.523 17.609 11.984 1 84.19 116 ILE A O 1
ATOM 904 N N . VAL A 1 117 ? 7.516 17.922 11.086 1 84 117 VAL A N 1
ATOM 905 C CA . VAL A 1 117 ? 7.922 17.516 9.742 1 84 117 VAL A CA 1
ATOM 906 C C . VAL A 1 117 ? 8.914 18.547 9.172 1 84 117 VAL A C 1
ATOM 908 O O . VAL A 1 117 ? 9.883 18.172 8.516 1 84 117 VAL A O 1
ATOM 911 N N . LYS A 1 118 ? 8.672 19.781 9.453 1 78.81 118 LYS A N 1
ATOM 912 C CA . LYS A 1 118 ? 9.555 20.844 8.984 1 78.81 118 LYS A CA 1
ATOM 913 C C . LYS A 1 118 ? 10.961 20.688 9.562 1 78.81 118 LYS A C 1
ATOM 915 O O . LYS A 1 118 ? 11.953 20.984 8.891 1 78.81 118 LYS A O 1
ATOM 920 N N . GLN A 1 119 ? 11.078 20.172 10.68 1 79.25 119 GLN A N 1
ATOM 921 C CA . GLN A 1 119 ? 12.359 20.094 11.383 1 79.25 119 GLN A CA 1
ATOM 922 C C . GLN A 1 119 ? 13.086 18.797 11.031 1 79.25 119 GLN A C 1
ATOM 924 O O . GLN A 1 119 ? 14.297 18.672 11.25 1 79.25 119 GLN A O 1
ATOM 929 N N . ASN A 1 120 ? 12.305 17.859 10.562 1 71.31 120 ASN A N 1
ATOM 930 C CA . ASN A 1 120 ? 12.953 16.609 10.203 1 71.31 120 ASN A CA 1
ATOM 931 C C . ASN A 1 120 ? 13.945 16.797 9.062 1 71.31 120 ASN A C 1
ATOM 933 O O . ASN A 1 120 ? 13.602 17.328 8.008 1 71.31 120 ASN A O 1
ATOM 937 N N . LYS A 1 121 ? 15.406 16.906 9.344 1 56.75 121 LYS A N 1
ATOM 938 C CA . LYS A 1 121 ? 16.484 17 8.367 1 56.75 121 LYS A CA 1
ATOM 939 C C . LYS A 1 121 ? 16.734 15.664 7.688 1 56.75 121 LYS A C 1
ATOM 941 O O . LYS A 1 121 ? 16.703 14.617 8.336 1 56.75 121 LYS A O 1
ATOM 946 N N . ASN A 1 122 ? 16.344 15.477 6.402 1 54.22 122 ASN A N 1
ATOM 947 C CA . ASN A 1 122 ? 16.734 14.289 5.652 1 54.22 122 ASN A CA 1
ATOM 948 C C . ASN A 1 122 ? 18.25 14.078 5.668 1 54.22 122 ASN A C 1
ATOM 950 O O . ASN A 1 122 ? 19 14.922 5.176 1 54.22 122 ASN A O 1
ATOM 954 N N . ASN A 1 123 ? 18.875 13.664 6.832 1 40.47 123 ASN A N 1
ATOM 955 C CA . ASN A 1 123 ? 20.297 13.367 6.773 1 40.47 123 ASN A CA 1
ATOM 956 C C . ASN A 1 123 ? 20.609 12.32 5.703 1 40.47 123 ASN A C 1
ATOM 958 O O . ASN A 1 123 ? 19.844 11.367 5.52 1 40.47 123 ASN A O 1
ATOM 962 N N . MET B 1 1 ? -1.41 -14.625 13.781 1 29.16 1 MET B N 1
ATOM 963 C CA . MET B 1 1 ? -1.312 -15.531 12.648 1 29.16 1 MET B CA 1
ATOM 964 C C . MET B 1 1 ? -0.168 -16.516 12.836 1 29.16 1 MET B C 1
ATOM 966 O O . MET B 1 1 ? 0.975 -16.125 13.062 1 29.16 1 MET B O 1
ATOM 970 N N . SER B 1 2 ? -0.439 -17.734 12.852 1 31.19 2 SER B N 1
ATOM 971 C CA . SER B 1 2 ? 0.512 -18.734 13.32 1 31.19 2 SER B CA 1
ATOM 972 C C . SER B 1 2 ? 1.677 -18.891 12.352 1 31.19 2 SER B C 1
ATOM 974 O O . SER B 1 2 ? 1.545 -18.594 11.164 1 31.19 2 SER B O 1
ATOM 9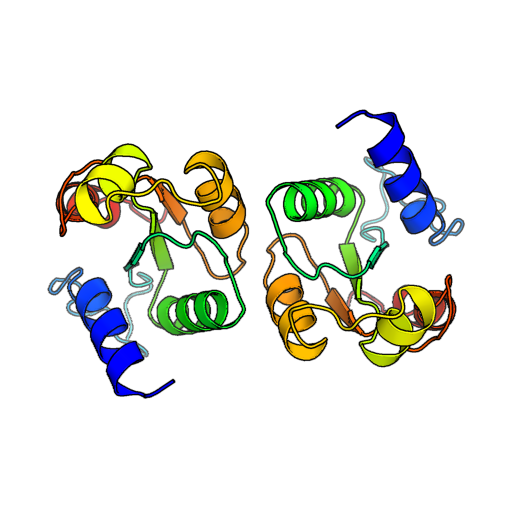76 N N . ALA B 1 3 ? 2.871 -19.266 12.766 1 35.97 3 ALA B N 1
ATOM 977 C CA . ALA B 1 3 ? 4.086 -19.641 12.039 1 35.97 3 ALA B CA 1
ATOM 978 C C . ALA B 1 3 ? 3.775 -20.625 10.922 1 35.97 3 ALA B C 1
ATOM 980 O O . ALA B 1 3 ? 4.398 -20.594 9.859 1 35.97 3 ALA B O 1
ATOM 981 N N . LYS B 1 4 ? 2.785 -21.422 11.117 1 33.97 4 LYS B N 1
ATOM 982 C CA . LYS B 1 4 ? 2.436 -22.484 10.188 1 33.97 4 LYS B CA 1
ATOM 983 C C . LYS B 1 4 ? 1.807 -21.922 8.914 1 33.97 4 LYS B C 1
ATOM 985 O O . LYS B 1 4 ? 2.121 -22.359 7.809 1 33.97 4 LYS B O 1
ATOM 990 N N . ALA B 1 5 ? 0.917 -21.031 9.047 1 32.28 5 ALA B N 1
ATOM 991 C CA . ALA B 1 5 ? 0.273 -20.438 7.879 1 32.28 5 ALA B CA 1
ATOM 992 C C . ALA B 1 5 ? 1.253 -19.578 7.098 1 32.28 5 ALA B C 1
ATOM 994 O O . ALA B 1 5 ? 1.25 -19.578 5.863 1 32.28 5 ALA B O 1
ATOM 995 N N . LEU B 1 6 ? 2.264 -18.922 7.57 1 37.62 6 LEU B N 1
ATOM 996 C CA . LEU B 1 6 ? 3.42 -18.281 6.945 1 37.62 6 LEU B CA 1
ATOM 997 C C . LEU B 1 6 ? 4.293 -19.328 6.246 1 37.62 6 LEU B C 1
ATOM 999 O O . LEU B 1 6 ? 4.793 -19.078 5.145 1 37.62 6 LEU B O 1
ATOM 1003 N N . GLN B 1 7 ? 4.375 -20.422 6.863 1 33.44 7 GLN B N 1
ATOM 1004 C CA . GLN B 1 7 ? 5.121 -21.531 6.281 1 33.44 7 GLN B CA 1
ATOM 1005 C C . GLN B 1 7 ? 4.492 -21.984 4.973 1 33.44 7 GLN B C 1
ATOM 1007 O O . GLN B 1 7 ? 5.199 -22.234 3.992 1 33.44 7 GLN B O 1
ATOM 1012 N N . ASP B 1 8 ? 3.203 -22.203 5.008 1 35.16 8 ASP B N 1
ATOM 1013 C CA . ASP B 1 8 ? 2.531 -22.734 3.824 1 35.16 8 ASP B CA 1
ATOM 1014 C C . ASP B 1 8 ? 2.496 -21.703 2.705 1 35.16 8 ASP B C 1
ATOM 1016 O O . ASP B 1 8 ? 2.648 -22.031 1.53 1 35.16 8 ASP B O 1
ATOM 1020 N N . ILE B 1 9 ? 2.291 -20.531 3.072 1 36.03 9 ILE B N 1
ATOM 1021 C CA . ILE B 1 9 ? 2.428 -19.438 2.113 1 36.03 9 ILE B CA 1
ATOM 1022 C C . ILE B 1 9 ? 3.881 -19.344 1.652 1 36.03 9 ILE B C 1
ATOM 1024 O O . ILE B 1 9 ? 4.148 -19.141 0.465 1 36.03 9 ILE B O 1
ATOM 1028 N N . ALA B 1 10 ? 4.801 -19.438 2.582 1 35.78 10 ALA B N 1
ATOM 1029 C CA . ALA B 1 10 ? 6.211 -19.641 2.279 1 35.78 10 ALA B CA 1
ATOM 1030 C C . ALA B 1 10 ? 6.402 -20.797 1.308 1 35.78 10 ALA B C 1
ATOM 1032 O O . ALA B 1 10 ? 7.199 -20.719 0.371 1 35.78 10 ALA B O 1
ATOM 1033 N N . LEU B 1 11 ? 5.727 -21.891 1.622 1 34.38 11 LEU B N 1
ATOM 1034 C CA . LEU B 1 11 ? 5.941 -23.141 0.877 1 34.38 11 LEU B CA 1
ATOM 1035 C C . LEU B 1 11 ? 5.535 -22.969 -0.583 1 34.38 11 LEU B C 1
ATOM 1037 O O . LEU B 1 11 ? 6.25 -23.406 -1.486 1 34.38 11 LEU B O 1
ATOM 1041 N N . LEU B 1 12 ? 4.348 -22.453 -0.842 1 36.34 12 LEU B N 1
ATOM 1042 C CA . LEU B 1 12 ? 4.035 -22.391 -2.266 1 36.34 12 LEU B CA 1
ATOM 1043 C C . LEU B 1 12 ? 4.965 -21.422 -2.988 1 36.34 12 LEU B C 1
ATOM 1045 O O . LEU B 1 12 ? 5.426 -21.719 -4.094 1 36.34 12 LEU B O 1
ATOM 1049 N N . SER B 1 13 ? 5.168 -20.281 -2.494 1 39.5 13 SER B N 1
ATOM 1050 C CA . SER B 1 13 ? 6.191 -19.359 -2.992 1 39.5 13 SER B CA 1
ATOM 1051 C C . SER B 1 13 ? 7.562 -20.031 -3.02 1 39.5 13 SER B C 1
ATOM 1053 O O . SER B 1 13 ? 8.406 -19.688 -3.855 1 39.5 13 SER B O 1
ATOM 1055 N N . LEU B 1 14 ? 7.855 -20.75 -1.98 1 39.31 14 LEU B N 1
ATOM 1056 C CA . LEU B 1 14 ? 9.133 -21.453 -1.896 1 39.31 14 LEU B CA 1
ATOM 1057 C C . LEU B 1 14 ? 9.227 -22.547 -2.949 1 39.31 14 LEU B C 1
ATOM 1059 O O . LEU B 1 14 ? 10.297 -23.125 -3.162 1 39.31 14 LEU B O 1
ATOM 1063 N N . LEU B 1 15 ? 8.086 -23 -3.373 1 37.59 15 LEU B N 1
ATOM 1064 C CA . LEU B 1 15 ? 8.406 -23.938 -4.453 1 37.59 15 LEU B CA 1
ATOM 1065 C C . LEU B 1 15 ? 9.211 -23.25 -5.547 1 37.59 15 LEU B C 1
ATOM 1067 O O . LEU B 1 15 ? 9.438 -23.812 -6.613 1 37.59 15 LEU B O 1
ATOM 1071 N N . ILE B 1 16 ? 9.18 -21.984 -5.531 1 38.84 16 ILE B N 1
ATOM 1072 C CA . ILE B 1 16 ? 10.047 -21.578 -6.633 1 38.84 16 ILE B CA 1
ATOM 1073 C C . ILE B 1 16 ? 11.312 -22.438 -6.633 1 38.84 16 ILE B C 1
ATOM 1075 O O . ILE B 1 16 ? 11.656 -23.047 -5.617 1 38.84 16 ILE B O 1
ATOM 1079 N N . ASP B 1 17 ? 12.461 -21.828 -7.34 1 34.66 17 ASP B N 1
ATOM 1080 C CA . ASP B 1 17 ? 13.586 -22.562 -7.914 1 34.66 17 ASP B CA 1
ATOM 1081 C C . ASP B 1 17 ? 14.32 -23.375 -6.848 1 34.66 17 ASP B C 1
ATOM 1083 O O . ASP B 1 17 ? 14.867 -22.812 -5.898 1 34.66 17 ASP B O 1
ATOM 1087 N N . LYS B 1 18 ? 13.93 -24.516 -6.383 1 33.53 18 LYS B N 1
ATOM 1088 C CA . LYS B 1 18 ? 14.898 -25.562 -6.059 1 33.53 18 LYS B CA 1
ATOM 1089 C C . LYS B 1 18 ? 16.281 -25.234 -6.629 1 33.53 18 LYS B C 1
ATOM 1091 O O . LYS B 1 18 ? 17.297 -25.609 -6.051 1 33.53 18 LYS B O 1
ATOM 1096 N N . ASN B 1 19 ? 16.359 -24.984 -7.949 1 33.25 19 ASN B N 1
ATOM 1097 C CA . ASN B 1 19 ? 17.688 -24.625 -8.422 1 33.25 19 ASN B CA 1
ATOM 1098 C C . ASN B 1 19 ? 18.172 -23.312 -7.805 1 33.25 19 ASN B C 1
ATOM 1100 O O . ASN B 1 19 ? 19.109 -22.688 -8.312 1 33.25 19 ASN B O 1
ATOM 1104 N N . ALA B 1 20 ? 17.344 -22.641 -7.082 1 35.06 20 ALA B N 1
ATOM 1105 C CA . ALA B 1 20 ? 17.875 -21.734 -6.055 1 35.06 20 ALA B CA 1
ATOM 1106 C C . ALA B 1 20 ? 18.75 -22.5 -5.062 1 35.06 20 ALA B C 1
ATOM 1108 O O . ALA B 1 20 ? 18.25 -23.047 -4.074 1 35.06 20 ALA B O 1
ATOM 1109 N N . SER B 1 21 ? 19.297 -23.625 -5.359 1 34.44 21 SER B N 1
ATOM 1110 C CA . SER B 1 21 ? 20.453 -24.125 -4.617 1 34.44 21 SER B CA 1
ATOM 1111 C C . SER B 1 21 ? 21.047 -23.047 -3.719 1 34.44 21 SER B C 1
ATOM 1113 O O . SER B 1 21 ? 21.234 -23.266 -2.52 1 34.44 21 SER B O 1
ATOM 1115 N N . SER B 1 22 ? 22.25 -22.312 -4.195 1 37 22 SER B N 1
ATOM 1116 C CA . SER B 1 22 ? 23.266 -21.531 -3.484 1 37 22 SER B CA 1
ATOM 1117 C C . SER B 1 22 ? 22.703 -20.188 -3.031 1 37 22 SER B C 1
ATOM 1119 O O . SER B 1 22 ? 23.406 -19.172 -3.064 1 37 22 SER B O 1
ATOM 1121 N N . CYS B 1 23 ? 21.344 -19.969 -3.184 1 39.44 23 CYS B N 1
ATOM 1122 C CA . CYS B 1 23 ? 21.062 -18.656 -2.627 1 39.44 23 CYS B CA 1
ATOM 1123 C C . CYS B 1 23 ? 21.266 -18.641 -1.118 1 39.44 23 CYS B C 1
ATOM 1125 O O . CYS B 1 23 ? 20.578 -19.359 -0.382 1 39.44 23 CYS B O 1
ATOM 1127 N N . SER B 1 24 ? 22.312 -18.922 -0.544 1 37.38 24 SER B N 1
ATOM 1128 C CA . SER B 1 24 ? 22.672 -18.812 0.868 1 37.38 24 SER B CA 1
ATOM 1129 C C . SER B 1 24 ? 22 -17.609 1.514 1 37.38 24 SER B C 1
ATOM 1131 O O . SER B 1 24 ? 21.953 -16.531 0.917 1 37.38 24 SER B O 1
ATOM 1133 N N . THR B 1 25 ? 20.906 -17.719 2.418 1 39.66 25 THR B N 1
ATOM 1134 C CA . THR B 1 25 ? 20.641 -16.562 3.279 1 39.66 25 THR B CA 1
ATOM 1135 C C . THR B 1 25 ? 21.875 -15.664 3.369 1 39.66 25 THR B C 1
ATOM 1137 O O . THR B 1 25 ? 21.75 -14.438 3.312 1 39.66 25 THR B O 1
ATOM 1140 N N . GLU B 1 26 ? 22.906 -16 4.277 1 36.38 26 GLU B N 1
ATOM 1141 C CA . GLU B 1 26 ? 24.219 -15.438 4.516 1 36.38 26 GLU B CA 1
ATOM 1142 C C . GLU B 1 26 ? 25.094 -15.531 3.27 1 36.38 26 GLU B C 1
ATOM 1144 O O . GLU B 1 26 ? 26.234 -15.062 3.268 1 36.38 26 GLU B O 1
ATOM 1149 N N . GLY B 1 27 ? 24.938 -16.672 2.479 1 33.88 27 GLY B N 1
ATOM 1150 C CA . GLY B 1 27 ? 26.172 -17.094 1.82 1 33.88 27 GLY B CA 1
ATOM 1151 C C . GLY B 1 27 ? 26.625 -16.125 0.738 1 33.88 27 GLY B C 1
ATOM 1152 O O . GLY B 1 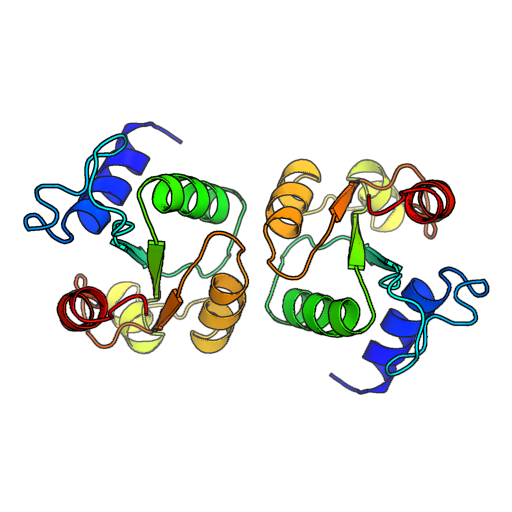27 ? 25.906 -15.18 0.402 1 33.88 27 GLY B O 1
ATOM 1153 N N . GLU B 1 28 ? 27.672 -16.531 -0.1 1 37.06 28 GLU B N 1
ATOM 1154 C CA . GLU B 1 28 ? 28.656 -15.875 -0.941 1 37.06 28 GLU B CA 1
ATOM 1155 C C . GLU B 1 28 ? 28 -15.211 -2.15 1 37.06 28 GLU B C 1
ATOM 1157 O O . GLU B 1 28 ? 28.516 -14.227 -2.684 1 37.06 28 GLU B O 1
ATOM 1162 N N . SER B 1 29 ? 27.141 -16.031 -3.174 1 39.31 29 SER B N 1
ATOM 1163 C CA . SER B 1 29 ? 27 -15.438 -4.496 1 39.31 29 SER B CA 1
ATOM 1164 C C . SER B 1 29 ? 25.859 -14.43 -4.527 1 39.31 29 SER B C 1
ATOM 1166 O O . SER B 1 29 ? 24.906 -14.547 -3.754 1 39.31 29 SER B O 1
ATOM 1168 N N . GLY B 1 30 ? 25.859 -13.117 -4.77 1 46.56 30 GLY B N 1
ATOM 1169 C CA . GLY B 1 30 ? 25.172 -11.852 -4.949 1 46.56 30 GLY B CA 1
ATOM 1170 C C . GLY B 1 30 ? 23.75 -12.008 -5.48 1 46.56 30 GLY B C 1
ATOM 1171 O O . GLY B 1 30 ? 23.125 -11.031 -5.875 1 46.56 30 GLY B O 1
ATOM 1172 N N . LYS B 1 31 ? 23.406 -13.227 -5.992 1 51 31 LYS B N 1
ATOM 1173 C CA . LYS B 1 31 ? 22.141 -13.258 -6.738 1 51 31 LYS B CA 1
ATOM 1174 C C . LYS B 1 31 ? 20.953 -13.273 -5.793 1 51 31 LYS B C 1
ATOM 1176 O O . LYS B 1 31 ? 20.875 -14.117 -4.895 1 51 31 LYS B O 1
ATOM 1181 N N . LYS B 1 32 ? 20.188 -12.25 -5.527 1 62.12 32 LYS B N 1
ATOM 1182 C CA . LYS B 1 32 ? 19 -12.164 -4.68 1 62.12 32 LYS B CA 1
ATOM 1183 C C . LYS B 1 32 ? 17.938 -13.172 -5.113 1 62.12 32 LYS B C 1
ATOM 1185 O O . LYS B 1 32 ? 17.719 -13.375 -6.309 1 62.12 32 LYS B O 1
ATOM 1190 N N . CYS B 1 33 ? 17.484 -14.133 -4.27 1 76.06 33 CYS B N 1
ATOM 1191 C CA . CYS B 1 33 ? 16.406 -15.094 -4.484 1 76.06 33 CYS B CA 1
ATOM 1192 C C . CYS B 1 33 ? 15.133 -14.383 -4.945 1 76.06 33 CYS B C 1
ATOM 1194 O O . CYS B 1 33 ? 14.984 -13.172 -4.746 1 76.06 33 CYS B O 1
ATOM 1196 N N . LYS B 1 34 ? 14.406 -15.195 -5.859 1 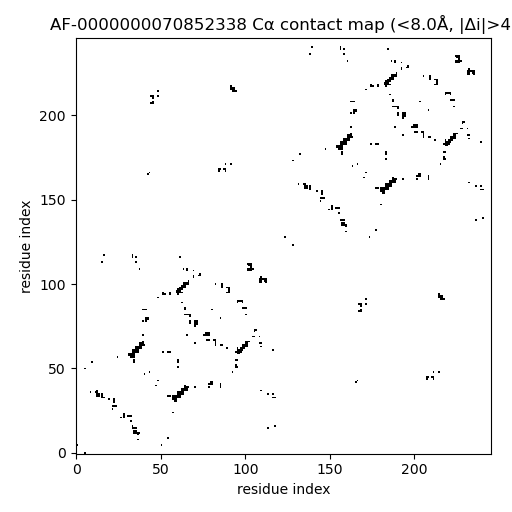84.12 34 LYS B N 1
ATOM 1197 C CA . LYS B 1 34 ? 13.086 -14.742 -6.27 1 84.12 34 LYS B CA 1
ATOM 1198 C C . LYS B 1 34 ? 11.992 -15.492 -5.52 1 84.12 34 LYS B C 1
ATOM 1200 O O . LYS B 1 34 ? 12.07 -16.719 -5.348 1 84.12 34 LYS B O 1
ATOM 1205 N N . VAL B 1 35 ? 11.109 -14.82 -4.98 1 86.19 35 VAL B N 1
ATOM 1206 C CA . VAL B 1 35 ? 9.953 -15.359 -4.266 1 86.19 35 VAL B CA 1
ATOM 1207 C C . VAL B 1 35 ? 8.672 -14.961 -4.988 1 86.19 35 VAL B C 1
ATOM 1209 O O . VAL B 1 35 ? 8.484 -13.797 -5.348 1 86.19 35 VAL B O 1
ATOM 1212 N N . MET B 1 36 ? 7.809 -15.977 -5.281 1 89.25 36 MET B N 1
ATOM 1213 C CA . MET B 1 36 ? 6.527 -15.68 -5.918 1 89.25 36 MET B CA 1
ATOM 1214 C C . MET B 1 36 ? 5.367 -16.062 -5.008 1 89.25 36 MET B C 1
ATOM 1216 O O . MET B 1 36 ? 5.359 -17.141 -4.414 1 89.25 36 MET B O 1
ATOM 1220 N N . VAL B 1 37 ? 4.391 -15.188 -4.891 1 88.75 37 VAL B N 1
ATOM 1221 C CA . VAL B 1 37 ? 3.145 -15.438 -4.176 1 88.75 37 VAL B CA 1
ATOM 1222 C C . VAL B 1 37 ? 1.956 -15.078 -5.062 1 88.75 37 VAL B C 1
ATOM 1224 O O . VAL B 1 37 ? 2.08 -14.25 -5.969 1 88.75 37 VAL B O 1
ATOM 1227 N N . SER B 1 38 ? 0.862 -15.781 -4.832 1 88.94 38 SER B N 1
ATOM 1228 C CA . SER B 1 38 ? -0.347 -15.5 -5.602 1 88.94 38 SER B CA 1
ATOM 1229 C C . SER B 1 38 ? -1.56 -15.344 -4.688 1 88.94 38 SER B C 1
ATOM 1231 O O . SER B 1 38 ? -1.559 -15.836 -3.557 1 88.94 38 SER B O 1
ATOM 1233 N N . GLY B 1 39 ? -2.508 -14.594 -5.145 1 87.62 39 GLY B N 1
ATOM 1234 C CA . GLY B 1 39 ? -3.742 -14.383 -4.402 1 87.62 39 GLY B CA 1
ATOM 1235 C C . GLY B 1 39 ? -4.688 -13.414 -5.082 1 87.62 39 GLY B C 1
ATOM 1236 O O . GLY B 1 39 ? -4.395 -12.914 -6.172 1 87.62 39 GLY B O 1
ATOM 1237 N N . CYS B 1 40 ? -5.82 -13.203 -4.445 1 90.06 40 CYS B N 1
ATOM 1238 C CA . CYS B 1 40 ? -6.812 -12.266 -4.949 1 90.06 40 CYS B CA 1
ATOM 1239 C C . CYS B 1 40 ? -6.5 -10.844 -4.5 1 90.06 40 CYS B C 1
ATOM 1241 O O . CYS B 1 40 ? -6.508 -9.914 -5.309 1 90.06 40 CYS B O 1
ATOM 1243 N N . TYR B 1 41 ? -6.27 -10.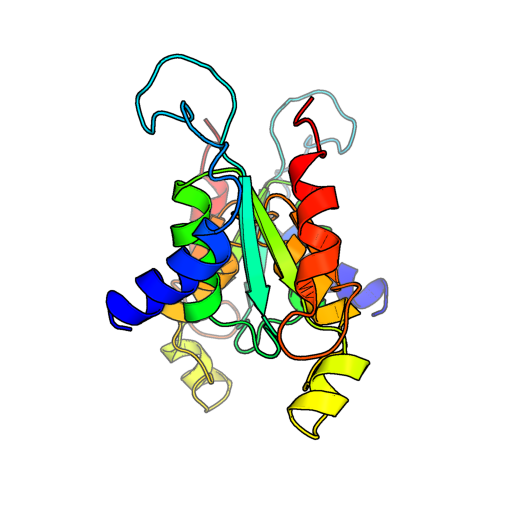633 -3.234 1 91.44 41 TYR B N 1
ATOM 1244 C CA . TYR B 1 41 ? -5.934 -9.352 -2.617 1 91.44 41 TYR B CA 1
ATOM 1245 C C . TYR B 1 41 ? -6.988 -8.297 -2.938 1 91.44 41 TYR B C 1
ATOM 1247 O O . TYR B 1 41 ? -6.66 -7.184 -3.352 1 91.44 41 TYR B O 1
ATOM 1255 N N . ASP B 1 42 ? -8.234 -8.641 -2.801 1 88.44 42 ASP B N 1
ATOM 1256 C CA . ASP B 1 42 ? -9.391 -7.805 -3.113 1 88.44 42 ASP B CA 1
ATOM 1257 C C . ASP B 1 42 ? -9.547 -6.68 -2.092 1 88.44 42 ASP B C 1
ATOM 1259 O O . ASP B 1 42 ? -9.742 -5.52 -2.463 1 88.44 42 ASP B O 1
ATOM 1263 N N . LEU B 1 43 ? -9.508 -6.832 -0.882 1 88 43 LEU B N 1
ATOM 1264 C CA . LEU B 1 43 ? -9.508 -5.871 0.214 1 88 43 LEU B CA 1
ATOM 1265 C C . LEU B 1 43 ? -8.188 -5.918 0.978 1 88 43 LEU B C 1
ATOM 1267 O O . LEU B 1 43 ? -8.102 -6.539 2.039 1 88 43 LEU B O 1
ATOM 1271 N N . LEU B 1 44 ? -7.254 -5.242 0.31 1 89.12 44 LEU B N 1
ATOM 1272 C CA . LEU B 1 44 ? -5.918 -5.27 0.891 1 89.12 44 LEU B CA 1
ATOM 1273 C C . LEU B 1 44 ? -5.934 -4.734 2.32 1 89.12 44 LEU B C 1
ATOM 1275 O O . LEU B 1 44 ? -6.547 -3.703 2.594 1 89.12 44 LEU B O 1
ATOM 1279 N N . HIS B 1 45 ? -5.441 -5.445 3.215 1 89.25 45 HIS B N 1
ATOM 1280 C CA . HIS B 1 45 ? -5.367 -5.039 4.613 1 89.25 45 HIS B CA 1
ATOM 1281 C C . HIS B 1 45 ? -4 -5.367 5.211 1 89.25 45 HIS B C 1
ATOM 1283 O O . HIS B 1 45 ? -3.135 -5.914 4.523 1 89.25 45 HIS B O 1
ATOM 1289 N N . SER B 1 46 ? -3.865 -5.086 6.5 1 91.62 46 SER B N 1
ATOM 1290 C CA . SER B 1 46 ? -2.557 -5.156 7.141 1 91.62 46 SER B CA 1
ATOM 1291 C C . SER B 1 46 ? -2.01 -6.578 7.125 1 91.62 46 SER B C 1
ATOM 1293 O O . SER B 1 46 ? -0.799 -6.785 7.02 1 91.62 46 SER B O 1
ATOM 1295 N N . GLY B 1 47 ? -2.854 -7.5 7.203 1 87.69 47 GLY B N 1
ATOM 1296 C CA . GLY B 1 47 ? -2.412 -8.883 7.133 1 87.69 47 GLY B CA 1
ATOM 1297 C C . GLY B 1 47 ? -1.763 -9.242 5.809 1 87.69 47 GLY B C 1
ATOM 1298 O O . GLY B 1 47 ? -0.755 -9.945 5.777 1 87.69 47 GLY B O 1
ATOM 1299 N N . HIS B 1 48 ? -2.342 -8.789 4.68 1 91.25 48 HIS B N 1
ATOM 1300 C CA . HIS B 1 48 ? -1.734 -8.984 3.369 1 91.25 48 HIS B CA 1
ATOM 1301 C C . HIS B 1 48 ? -0.356 -8.336 3.295 1 91.25 48 HIS B C 1
ATOM 1303 O O . HIS B 1 48 ? 0.605 -8.961 2.84 1 91.25 48 HIS B O 1
ATOM 1309 N N . VAL B 1 49 ? -0.232 -7.141 3.793 1 94.19 49 VAL B N 1
ATOM 1310 C CA . VAL B 1 49 ? 1.024 -6.398 3.738 1 94.19 49 VAL B CA 1
ATOM 1311 C C . VAL B 1 49 ? 2.078 -7.109 4.59 1 94.19 49 V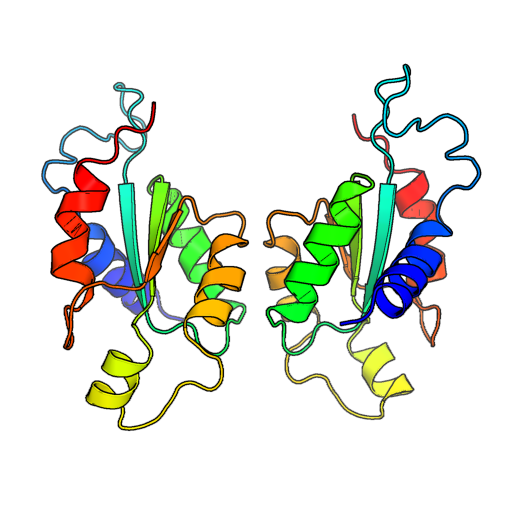AL B C 1
ATOM 1313 O O . VAL B 1 49 ? 3.223 -7.27 4.16 1 94.19 49 VAL B O 1
ATOM 1316 N N . ALA B 1 50 ? 1.641 -7.531 5.77 1 90.81 50 ALA B N 1
ATOM 1317 C CA . ALA B 1 50 ? 2.551 -8.281 6.629 1 90.81 50 ALA B CA 1
ATOM 1318 C C . ALA B 1 50 ? 3.053 -9.547 5.934 1 90.81 50 ALA B C 1
ATOM 1320 O O . ALA B 1 50 ? 4.234 -9.883 6.023 1 90.81 50 ALA B O 1
ATOM 1321 N N . PHE B 1 51 ? 2.162 -10.195 5.281 1 89 51 PHE B N 1
ATOM 1322 C CA . PHE B 1 51 ? 2.496 -11.391 4.508 1 89 51 PHE B CA 1
ATOM 1323 C C . PHE B 1 51 ? 3.525 -11.062 3.432 1 89 51 PHE B C 1
ATOM 1325 O O . PHE B 1 51 ? 4.52 -11.773 3.281 1 89 51 PHE B O 1
ATOM 1332 N N . PHE B 1 52 ? 3.379 -9.969 2.656 1 91.62 52 PHE B N 1
ATOM 1333 C CA . PHE B 1 52 ? 4.324 -9.531 1.638 1 91.62 52 PHE B CA 1
ATOM 1334 C C . PHE B 1 52 ? 5.684 -9.227 2.256 1 91.62 52 PHE B C 1
ATOM 1336 O O . PHE B 1 52 ? 6.719 -9.656 1.74 1 91.62 52 PHE B O 1
ATOM 1343 N N . ASN B 1 53 ? 5.656 -8.484 3.357 1 93 53 ASN B N 1
ATOM 1344 C CA . ASN B 1 53 ? 6.898 -8.125 4.031 1 93 53 ASN B CA 1
ATOM 1345 C C . ASN B 1 53 ? 7.672 -9.359 4.473 1 93 53 ASN B C 1
ATOM 1347 O O . ASN B 1 53 ? 8.898 -9.414 4.332 1 93 53 ASN B O 1
ATOM 1351 N N . GLU B 1 54 ? 6.93 -10.305 4.98 1 88.38 54 GLU B N 1
ATOM 1352 C CA . GLU B 1 54 ? 7.566 -11.555 5.398 1 88.38 54 GLU B CA 1
ATOM 1353 C C . GLU B 1 54 ? 8.156 -12.305 4.207 1 88.38 54 GLU B C 1
ATOM 1355 O O . GLU B 1 54 ? 9.297 -12.758 4.254 1 88.38 54 GLU B O 1
ATOM 1360 N N . ALA B 1 55 ? 7.438 -12.406 3.121 1 87.19 55 ALA B N 1
ATOM 1361 C CA . ALA B 1 55 ? 7.887 -13.102 1.915 1 87.19 55 ALA B CA 1
ATOM 1362 C C . ALA B 1 55 ? 9.109 -12.414 1.317 1 87.19 55 ALA B C 1
ATOM 1364 O O . ALA B 1 55 ? 10.039 -13.086 0.855 1 87.19 55 ALA B O 1
ATOM 1365 N N . ALA B 1 56 ? 9.164 -11.117 1.398 1 90.56 56 ALA B N 1
ATOM 1366 C CA . ALA B 1 56 ? 10.211 -10.328 0.769 1 90.56 56 ALA B CA 1
ATOM 1367 C C . ALA B 1 56 ? 11.539 -10.5 1.501 1 90.56 56 ALA B C 1
ATOM 1369 O O . ALA B 1 56 ? 12.594 -10.133 0.978 1 90.56 56 ALA B O 1
ATOM 1370 N N . LYS B 1 57 ? 11.461 -11.031 2.666 1 83.5 57 LYS B N 1
ATOM 1371 C CA . LYS B 1 57 ? 12.688 -11.289 3.414 1 83.5 57 LYS B CA 1
ATOM 1372 C C . LYS B 1 57 ? 13.5 -12.406 2.768 1 83.5 57 LYS B C 1
ATOM 1374 O O . LYS B 1 57 ? 14.695 -12.539 3.031 1 83.5 57 LYS B O 1
ATOM 1379 N N . TYR B 1 58 ? 12.852 -13.102 1.93 1 81.19 58 TYR B N 1
ATOM 1380 C CA . TYR B 1 58 ? 13.508 -14.281 1.371 1 81.19 58 TYR B CA 1
ATOM 1381 C C . TYR B 1 58 ? 14.008 -14.008 -0.041 1 81.19 58 TYR B C 1
ATOM 1383 O O . TYR B 1 58 ? 14.641 -14.867 -0.662 1 81.19 58 TYR B O 1
ATOM 1391 N N . GLY B 1 59 ? 13.789 -12.852 -0.544 1 83.75 59 GLY B N 1
ATOM 1392 C CA . GLY B 1 59 ? 14.234 -12.492 -1.88 1 83.75 59 GLY B CA 1
ATOM 1393 C C . GLY B 1 59 ? 13.367 -11.43 -2.531 1 83.75 59 GLY B C 1
ATOM 1394 O O . GLY B 1 59 ? 12.57 -10.773 -1.856 1 83.75 59 GLY B O 1
ATOM 1395 N N . ASP B 1 60 ? 13.617 -11.219 -3.816 1 88.5 60 ASP B N 1
ATOM 1396 C CA . ASP B 1 60 ? 12.75 -10.344 -4.594 1 88.5 60 ASP B CA 1
ATOM 1397 C C . ASP B 1 60 ? 11.344 -10.93 -4.715 1 88.5 60 ASP B C 1
ATOM 1399 O O . ASP B 1 60 ? 11.164 -12.031 -5.242 1 88.5 60 ASP B O 1
ATOM 1403 N N . LEU B 1 61 ? 10.375 -10.195 -4.289 1 91 61 LEU B N 1
ATOM 1404 C CA . LEU B 1 61 ? 9.008 -10.695 -4.199 1 91 61 LEU B CA 1
ATOM 1405 C C . LEU B 1 61 ? 8.242 -10.406 -5.484 1 91 61 LEU B C 1
ATOM 1407 O O . LEU B 1 61 ? 8.055 -9.242 -5.852 1 91 61 LEU B O 1
ATOM 1411 N N . TYR B 1 62 ? 7.816 -11.453 -6.137 1 92.06 62 TYR B N 1
ATOM 1412 C CA . TYR B 1 62 ? 6.914 -11.422 -7.281 1 92.06 62 TYR B CA 1
ATOM 1413 C C . TYR B 1 62 ? 5.5 -11.812 -6.875 1 92.06 62 TYR B C 1
ATOM 1415 O O . TYR B 1 62 ? 5.277 -12.922 -6.383 1 92.06 62 TYR B O 1
ATOM 1423 N N . VAL B 1 63 ? 4.566 -10.883 -7.105 1 93.38 63 VAL B N 1
ATOM 1424 C CA . VAL B 1 63 ? 3.182 -11.156 -6.73 1 93.38 63 VAL B CA 1
ATOM 1425 C C . VAL B 1 63 ? 2.338 -11.367 -7.984 1 93.38 63 VAL B C 1
ATOM 1427 O O . VAL B 1 63 ? 2.418 -10.586 -8.938 1 93.38 63 VAL B O 1
ATOM 1430 N N . ARG B 1 64 ? 1.593 -12.406 -7.996 1 92.5 64 ARG B N 1
ATOM 1431 C CA . ARG B 1 64 ? 0.642 -12.719 -9.055 1 92.5 64 ARG B CA 1
ATOM 1432 C C . ARG B 1 64 ? -0.793 -12.656 -8.547 1 92.5 64 ARG B C 1
ATOM 1434 O O . ARG B 1 64 ? -1.148 -13.359 -7.594 1 92.5 64 ARG B O 1
ATOM 1441 N N . ILE B 1 65 ? -1.55 -11.867 -9.219 1 94.12 65 ILE B N 1
ATOM 1442 C CA . ILE B 1 65 ? -2.92 -11.602 -8.797 1 94.12 65 ILE B CA 1
ATOM 1443 C C . ILE B 1 65 ? -3.895 -12.344 -9.703 1 94.12 65 ILE B C 1
ATOM 1445 O O . ILE B 1 65 ? -3.803 -12.258 -10.93 1 94.12 65 ILE B O 1
ATOM 1449 N N . GLY B 1 66 ? -4.84 -13.062 -9.109 1 93.25 66 GLY B N 1
ATOM 1450 C CA . GLY B 1 66 ? -5.844 -13.742 -9.906 1 93.25 66 GLY B CA 1
ATOM 1451 C C . GLY B 1 66 ? -6.672 -12.797 -10.758 1 93.25 66 GLY B C 1
ATOM 1452 O O . GLY B 1 66 ? -7.086 -11.734 -10.289 1 93.25 66 GLY B O 1
ATOM 1453 N N . SER B 1 67 ? -6.867 -13.25 -11.961 1 96.19 67 SER B N 1
ATOM 1454 C CA . SER B 1 67 ? -7.695 -12.43 -12.844 1 96.19 67 SER B CA 1
ATOM 1455 C C . SER B 1 67 ? -9.148 -12.406 -12.375 1 96.19 67 SER B C 1
ATOM 1457 O O . SER B 1 67 ? -9.602 -13.336 -11.695 1 96.19 67 SER B O 1
ATOM 1459 N N . ASP B 1 68 ? -9.859 -11.312 -12.758 1 96.62 68 ASP B N 1
ATOM 1460 C CA . ASP B 1 68 ? -11.289 -11.234 -12.453 1 96.62 68 ASP B CA 1
ATOM 1461 C C . ASP B 1 68 ? -12.031 -12.453 -12.984 1 96.62 68 ASP B C 1
ATOM 1463 O O . ASP B 1 68 ? -12.883 -13.016 -12.289 1 96.62 68 ASP B O 1
ATOM 1467 N N . GLU B 1 69 ? -11.703 -12.828 -14.156 1 95.56 69 GLU B N 1
ATOM 1468 C CA . GLU B 1 69 ? -12.344 -13.977 -14.805 1 95.56 69 GLU B CA 1
ATOM 1469 C C . GLU B 1 69 ? -12.117 -15.258 -14 1 95.56 69 GLU B C 1
ATOM 1471 O O . GLU B 1 69 ? -13.047 -16.031 -13.789 1 95.56 69 GLU B O 1
ATOM 1476 N N . ASN B 1 70 ? -10.922 -15.453 -13.594 1 93.75 70 ASN B N 1
ATOM 1477 C CA . ASN B 1 70 ? -10.586 -16.656 -12.844 1 93.75 70 ASN B CA 1
ATOM 1478 C C . ASN B 1 70 ? -11.234 -16.672 -11.469 1 93.75 70 ASN B C 1
ATOM 1480 O O . ASN B 1 70 ? -11.688 -17.703 -10.992 1 93.75 70 ASN B O 1
ATOM 1484 N N . ILE B 1 71 ? -11.266 -15.508 -10.773 1 91.25 71 ILE B N 1
ATOM 1485 C CA . ILE B 1 71 ? -11.883 -15.406 -9.453 1 91.25 71 ILE B CA 1
ATOM 1486 C C . ILE B 1 71 ? -13.375 -15.703 -9.562 1 91.25 71 ILE B C 1
ATOM 1488 O O . ILE B 1 71 ? -13.938 -16.406 -8.711 1 91.25 71 ILE B O 1
ATOM 1492 N N . LEU B 1 72 ? -13.938 -15.133 -10.586 1 93.06 72 LEU B N 1
ATOM 1493 C CA . LEU B 1 72 ? -15.352 -15.414 -10.828 1 93.06 72 LEU B CA 1
ATOM 1494 C C . LEU B 1 72 ? -15.586 -16.906 -11.031 1 93.06 72 LEU B C 1
ATOM 1496 O O . LEU B 1 72 ? -16.547 -17.469 -10.508 1 93.06 72 LEU B O 1
ATOM 1500 N N . LEU B 1 73 ? -14.734 -17.484 -11.805 1 90.81 73 LEU B N 1
ATOM 1501 C CA . LEU B 1 73 ? -14.828 -18.906 -12.102 1 90.81 73 LEU B CA 1
ATOM 1502 C C . LEU B 1 73 ? -14.695 -19.734 -10.828 1 90.81 73 LEU B C 1
ATOM 1504 O O . LEU B 1 73 ? -15.453 -20.688 -10.609 1 90.81 73 LEU B O 1
ATOM 1508 N N . LEU B 1 74 ? -13.805 -19.391 -9.977 1 88.56 74 LEU B N 1
ATOM 1509 C CA . LEU B 1 74 ? -13.453 -20.188 -8.805 1 88.56 74 LEU B CA 1
ATOM 1510 C C . LEU B 1 74 ? -14.398 -19.891 -7.645 1 88.56 74 LEU B C 1
ATOM 1512 O O . LEU B 1 74 ? -14.789 -20.797 -6.91 1 88.56 74 LEU B O 1
ATOM 1516 N N . LYS B 1 75 ? -14.734 -18.609 -7.383 1 87.31 75 LYS B N 1
ATOM 1517 C CA . LYS B 1 75 ? -15.445 -18.203 -6.176 1 87.31 75 LYS B CA 1
ATOM 1518 C C . LYS B 1 75 ? -16.906 -17.844 -6.492 1 87.31 75 LYS B C 1
ATOM 1520 O O . LYS B 1 75 ? -17.688 -17.594 -5.586 1 87.31 75 LYS B O 1
ATOM 1525 N N . LYS B 1 76 ? -17.234 -17.734 -7.773 1 90.12 76 LYS B N 1
ATOM 1526 C CA . LYS B 1 76 ? -18.594 -17.5 -8.25 1 90.12 76 LYS B CA 1
ATOM 1527 C C . LYS B 1 76 ? -19.062 -16.078 -7.902 1 90.12 76 LYS B C 1
ATOM 1529 O O . LYS B 1 76 ? -20.266 -15.828 -7.793 1 90.12 76 LYS B O 1
ATOM 1534 N N . HIS B 1 77 ? -18.078 -15.266 -7.523 1 89.56 77 HIS B N 1
ATOM 1535 C CA . HIS B 1 77 ? -18.391 -13.852 -7.359 1 89.56 77 HIS B CA 1
ATOM 1536 C C . HIS B 1 77 ? -17.219 -12.977 -7.828 1 89.56 77 HIS B C 1
ATOM 1538 O O . HIS B 1 77 ? -16.078 -13.43 -7.855 1 89.56 77 HIS B O 1
ATOM 1544 N N . MET B 1 78 ? -17.625 -11.805 -8.203 1 91.06 78 MET B N 1
ATOM 1545 C CA . MET B 1 78 ? -16.625 -10.836 -8.609 1 91.06 78 MET B CA 1
ATOM 1546 C C . MET B 1 78 ? -15.953 -10.195 -7.395 1 91.06 78 MET B C 1
ATOM 1548 O O . MET B 1 78 ? -16.609 -9.914 -6.395 1 91.06 78 MET B O 1
ATOM 1552 N N . PRO B 1 79 ? -14.641 -10.023 -7.469 1 92.31 79 PRO B N 1
ATOM 1553 C CA . PRO B 1 79 ? -14.023 -9.227 -6.41 1 92.31 79 PRO B CA 1
ATOM 1554 C C . PRO B 1 79 ? -14.633 -7.836 -6.277 1 92.31 79 PRO B C 1
ATOM 1556 O O . PRO B 1 79 ? -15.25 -7.336 -7.223 1 92.31 79 PRO B O 1
ATOM 1559 N N . MET B 1 80 ? -14.492 -7.273 -5.195 1 92.19 80 MET B N 1
ATOM 1560 C CA . MET B 1 80 ? -15 -5.926 -4.949 1 92.19 80 MET B CA 1
ATOM 1561 C C . MET B 1 80 ? -14.32 -4.914 -5.863 1 92.19 80 MET B C 1
ATOM 1563 O O . MET B 1 80 ? -14.961 -3.967 -6.328 1 92.19 80 MET B O 1
ATOM 1567 N N . PHE B 1 81 ? -13.016 -5.117 -6.133 1 93.5 81 PHE B N 1
ATOM 1568 C CA . PHE B 1 81 ? -12.258 -4.223 -6.996 1 93.5 81 PHE B CA 1
ATOM 1569 C C . PHE B 1 81 ? -11.758 -4.961 -8.234 1 93.5 81 PHE B C 1
ATOM 1571 O O . PHE B 1 81 ? -11.352 -6.125 -8.148 1 93.5 81 PHE B O 1
ATOM 1578 N N . PRO B 1 82 ? -11.734 -4.297 -9.375 1 96.44 82 PRO B N 1
ATOM 1579 C CA . PRO B 1 82 ? -11.219 -4.922 -10.594 1 96.44 82 PRO B CA 1
ATOM 1580 C C . PRO B 1 82 ? -9.742 -5.301 -10.484 1 96.44 82 PRO B C 1
ATOM 1582 O O . PRO B 1 82 ? -9.008 -4.719 -9.688 1 96.44 82 PRO B O 1
ATOM 1585 N N . GLN B 1 83 ? -9.375 -6.254 -11.297 1 97.25 83 GLN B N 1
ATOM 1586 C CA . GLN B 1 83 ? -8.016 -6.777 -11.242 1 97.25 83 GLN B CA 1
ATOM 1587 C C . GLN B 1 83 ? -6.988 -5.664 -11.445 1 97.25 83 GLN B C 1
ATOM 1589 O O . GLN B 1 83 ? -5.898 -5.703 -10.867 1 97.25 83 GLN B O 1
ATOM 1594 N N . GLU B 1 84 ? -7.324 -4.613 -12.258 1 97.62 84 GLU B N 1
ATOM 1595 C CA . GLU B 1 84 ? -6.375 -3.531 -12.5 1 97.62 84 GLU B CA 1
ATOM 1596 C C . GLU B 1 84 ? -6.145 -2.709 -11.234 1 97.62 84 GLU B C 1
ATOM 1598 O O . GLU B 1 84 ? -5.023 -2.262 -10.977 1 97.62 84 GLU B O 1
ATOM 1603 N N . GLU B 1 85 ? -7.129 -2.539 -10.5 1 96.06 85 GLU B N 1
ATOM 1604 C CA . GLU B 1 85 ? -7.012 -1.79 -9.258 1 96.06 85 GLU B CA 1
ATOM 1605 C C . GLU B 1 85 ? -6.254 -2.59 -8.195 1 96.06 85 GLU B C 1
ATOM 1607 O O . GLU B 1 85 ? -5.395 -2.049 -7.5 1 96.06 85 GLU B O 1
ATOM 1612 N N . ARG B 1 86 ? -6.598 -3.816 -8.102 1 96.38 86 ARG B N 1
ATOM 1613 C CA . ARG B 1 86 ? -5.891 -4.684 -7.168 1 96.38 86 ARG B CA 1
ATOM 1614 C C . ARG B 1 86 ? -4.402 -4.746 -7.5 1 96.38 86 ARG B C 1
ATOM 1616 O O . ARG B 1 86 ? -3.557 -4.637 -6.609 1 96.38 86 ARG B O 1
ATOM 1623 N N . LEU B 1 87 ? -4.094 -4.84 -8.781 1 97.94 87 LEU B N 1
ATOM 1624 C CA . LEU B 1 87 ? -2.709 -4.848 -9.242 1 97.94 87 LEU B CA 1
ATOM 1625 C C . LEU B 1 87 ? -2.014 -3.535 -8.891 1 97.94 87 LEU B C 1
ATOM 1627 O O . LEU B 1 87 ? -0.881 -3.539 -8.398 1 97.94 87 LEU B O 1
ATOM 1631 N N . TYR B 1 88 ? -2.717 -2.479 -9.188 1 97.88 88 TYR B N 1
ATOM 1632 C CA . TYR B 1 88 ? -2.141 -1.156 -8.969 1 97.88 88 TYR B CA 1
ATOM 1633 C C . TYR B 1 88 ? -1.723 -0.98 -7.512 1 97.88 88 TYR B C 1
ATOM 1635 O O . TYR B 1 88 ? -0.606 -0.539 -7.227 1 97.88 88 TYR B O 1
ATOM 1643 N N . ILE B 1 89 ? -2.51 -1.354 -6.602 1 96.81 89 ILE B N 1
ATOM 1644 C CA . ILE B 1 89 ? -2.211 -1.158 -5.188 1 96.81 89 ILE B CA 1
ATOM 1645 C C . ILE B 1 89 ? -1.048 -2.059 -4.777 1 96.81 89 ILE B C 1
ATOM 1647 O O . ILE B 1 89 ? -0.098 -1.603 -4.137 1 96.81 89 ILE B O 1
ATOM 1651 N N . VAL B 1 90 ? -1.097 -3.287 -5.168 1 97 90 VAL B N 1
ATOM 1652 C CA . VAL B 1 90 ? -0.073 -4.254 -4.781 1 97 90 VAL B CA 1
ATOM 1653 C C . VAL B 1 90 ? 1.284 -3.812 -5.324 1 97 90 VAL B C 1
ATOM 1655 O O . VAL B 1 90 ? 2.301 -3.914 -4.633 1 97 90 VAL B O 1
ATOM 1658 N N . ARG B 1 91 ? 1.294 -3.244 -6.508 1 98 91 ARG B N 1
ATOM 1659 C CA . ARG B 1 91 ? 2.535 -2.793 -7.129 1 98 91 ARG B CA 1
ATOM 1660 C C . ARG B 1 91 ? 3.164 -1.657 -6.328 1 98 91 ARG B C 1
ATOM 1662 O O . ARG B 1 91 ? 4.367 -1.408 -6.434 1 98 91 ARG B O 1
ATOM 1669 N N . ASN B 1 92 ? 2.359 -1.042 -5.613 1 97.94 92 ASN B N 1
ATOM 1670 C CA . ASN B 1 92 ? 2.844 0.141 -4.91 1 97.94 92 ASN B CA 1
ATOM 1671 C C . ASN B 1 92 ? 3.205 -0.176 -3.461 1 97.94 92 ASN B C 1
ATOM 1673 O O . ASN B 1 92 ? 3.504 0.728 -2.678 1 97.94 92 ASN B O 1
ATOM 1677 N N . ILE B 1 93 ? 3.162 -1.365 -3.117 1 97.81 93 ILE B N 1
ATOM 1678 C CA . ILE B 1 93 ? 3.645 -1.789 -1.808 1 97.81 93 ILE B CA 1
ATOM 1679 C C . ILE B 1 93 ? 5.168 -1.887 -1.824 1 97.81 93 ILE B C 1
ATOM 1681 O O . ILE B 1 93 ? 5.746 -2.488 -2.73 1 97.81 93 ILE B O 1
ATOM 1685 N N . ARG B 1 94 ? 5.84 -1.39 -0.878 1 97.94 94 ARG B N 1
ATOM 1686 C CA . ARG B 1 94 ? 7.285 -1.202 -0.825 1 97.94 94 ARG B CA 1
ATOM 1687 C C . ARG B 1 94 ? 8.016 -2.527 -1.01 1 97.94 94 ARG B C 1
ATOM 1689 O O . ARG B 1 94 ? 9.023 -2.594 -1.723 1 97.94 94 ARG B O 1
ATOM 1696 N N . SER B 1 95 ? 7.508 -3.557 -0.448 1 96.12 95 SER B N 1
ATOM 1697 C CA . SER B 1 95 ? 8.219 -4.832 -0.406 1 96.12 95 SER B CA 1
ATOM 1698 C C . SER B 1 95 ? 8.016 -5.621 -1.694 1 96.12 95 SER B C 1
ATOM 1700 O O . SER B 1 95 ? 8.672 -6.637 -1.916 1 96.12 95 SER B O 1
ATOM 1702 N N . VAL B 1 96 ? 7.16 -5.152 -2.559 1 96.31 96 VAL B N 1
ATOM 1703 C CA . VAL B 1 96 ? 6.848 -5.871 -3.787 1 96.31 96 VAL B CA 1
ATOM 1704 C C . VAL B 1 96 ? 7.809 -5.449 -4.895 1 96.31 96 VAL B C 1
ATOM 1706 O O . VAL B 1 96 ? 7.867 -4.273 -5.262 1 96.31 96 VAL B O 1
ATOM 1709 N N . PHE B 1 97 ? 8.555 -6.398 -5.383 1 95.25 97 PHE B N 1
ATOM 1710 C CA . PHE B 1 97 ? 9.5 -6.152 -6.465 1 95.25 97 PHE B CA 1
ATOM 1711 C C . PHE B 1 97 ? 8.773 -6.031 -7.801 1 95.25 97 PHE B C 1
ATOM 1713 O O . PHE B 1 97 ? 9.062 -5.121 -8.586 1 95.25 97 PHE B O 1
ATOM 1720 N N . ASP B 1 98 ? 7.844 -6.922 -8.016 1 96 98 ASP B N 1
ATOM 1721 C CA . ASP B 1 98 ? 7.027 -6.93 -9.227 1 96 98 ASP B CA 1
ATOM 1722 C C . ASP B 1 98 ? 5.672 -7.586 -8.977 1 96 98 ASP B C 1
ATOM 1724 O O . ASP B 1 98 ? 5.566 -8.5 -8.156 1 96 98 ASP B O 1
ATOM 1728 N N . ALA B 1 99 ? 4.66 -7.113 -9.688 1 97.12 99 ALA B N 1
ATOM 1729 C CA . ALA B 1 99 ? 3.322 -7.695 -9.609 1 97.12 99 ALA B CA 1
ATOM 1730 C C . ALA B 1 99 ? 2.658 -7.73 -10.984 1 97.12 99 ALA B C 1
ATOM 1732 O O . ALA B 1 99 ? 2.783 -6.785 -11.766 1 97.12 99 ALA B O 1
ATOM 1733 N N . GLN B 1 100 ? 1.969 -8.844 -11.211 1 97.06 100 GLN B N 1
ATOM 1734 C CA . GLN B 1 100 ? 1.246 -9.023 -12.469 1 97.06 100 GLN B CA 1
ATOM 1735 C C . GLN B 1 100 ? -0.037 -9.82 -12.258 1 97.06 100 GLN B C 1
ATOM 1737 O O . GLN B 1 100 ? -0.185 -10.516 -11.25 1 97.06 100 GLN B O 1
ATOM 1742 N N . ILE B 1 101 ? -0.921 -9.711 -13.289 1 97.75 101 ILE B N 1
ATOM 1743 C CA . ILE B 1 101 ? -2.1 -10.57 -13.312 1 97.75 101 ILE B CA 1
ATOM 1744 C C . ILE B 1 101 ? -1.707 -11.961 -13.797 1 97.75 101 ILE B C 1
ATOM 1746 O O . ILE B 1 101 ? -0.935 -12.102 -14.75 1 97.75 101 ILE B O 1
ATOM 1750 N N . CYS B 1 102 ? -2.273 -12.93 -13.117 1 93.69 102 CYS B N 1
ATOM 1751 C CA . CYS B 1 102 ? -2.002 -14.297 -13.523 1 93.69 102 CYS B CA 1
ATOM 1752 C C . CYS B 1 102 ? -2.471 -14.547 -14.953 1 93.69 102 CYS B C 1
ATOM 1754 O O . CYS B 1 102 ? -3.533 -14.07 -15.352 1 93.69 102 CYS B O 1
ATOM 1756 N N . SER B 1 103 ? -1.695 -15.266 -15.625 1 93.06 103 SER B N 1
ATOM 1757 C CA . SER B 1 103 ? -2.025 -15.562 -17.016 1 93.06 103 SER B CA 1
ATOM 1758 C C . SER B 1 103 ? -2.846 -16.844 -17.141 1 93.06 103 SER B C 1
ATOM 1760 O O . SER B 1 103 ? -3.482 -17.094 -18.156 1 93.06 103 SER B O 1
ATOM 1762 N N . GLY B 1 104 ? -2.809 -17.641 -16.125 1 90.06 104 GLY B N 1
ATOM 1763 C CA . GLY B 1 104 ? -3.471 -18.938 -16.172 1 90.06 104 GLY B CA 1
ATOM 1764 C C . GLY B 1 104 ? -4.883 -18.906 -15.625 1 90.06 104 GLY B C 1
ATOM 1765 O O . GLY B 1 104 ? -5.457 -17.828 -15.43 1 90.06 104 GLY B O 1
ATOM 1766 N N . LYS B 1 105 ? -5.426 -20.094 -15.562 1 90.31 105 LYS B N 1
ATOM 1767 C CA . LYS B 1 105 ? -6.777 -20.297 -15.047 1 90.31 105 LYS B CA 1
ATOM 1768 C C . LYS B 1 105 ? -6.812 -21.422 -14.023 1 90.31 105 LYS B C 1
ATOM 1770 O O . LYS B 1 105 ? -5.875 -22.219 -13.938 1 90.31 105 LYS B O 1
ATOM 1775 N N . GLY B 1 106 ? -7.902 -21.391 -13.211 1 89.06 106 GLY B N 1
ATOM 1776 C CA . GLY B 1 106 ? -8.039 -22.453 -12.227 1 89.06 106 GLY B CA 1
ATOM 1777 C C . GLY B 1 106 ? -7.262 -22.188 -10.945 1 89.06 106 GLY B C 1
ATOM 1778 O O . GLY B 1 106 ? -6.84 -21.062 -10.695 1 89.06 106 GLY B O 1
ATOM 1779 N N . PHE B 1 107 ? -7.031 -23.109 -10.094 1 81.56 107 PHE B N 1
ATOM 1780 C CA . PHE B 1 107 ? -6.41 -22.969 -8.781 1 81.56 107 PHE B CA 1
ATOM 1781 C C . PHE B 1 107 ? -4.918 -22.688 -8.914 1 81.56 107 PHE B C 1
ATOM 1783 O O . PHE B 1 107 ? -4.328 -22.016 -8.07 1 81.56 107 PHE B O 1
ATOM 1790 N N . LEU B 1 108 ? -4.344 -23.172 -10.039 1 84.44 108 LEU B N 1
ATOM 1791 C CA . LEU B 1 108 ? -2.924 -22.938 -10.273 1 84.44 108 LEU B CA 1
ATOM 1792 C C . LEU B 1 108 ? -2.719 -21.938 -11.406 1 84.44 108 LEU B C 1
ATOM 1794 O O . LEU B 1 108 ? -1.963 -22.219 -12.344 1 84.44 108 LEU B O 1
ATOM 1798 N N . ASP B 1 109 ? -3.408 -20.859 -11.266 1 85.5 109 ASP B N 1
ATOM 1799 C CA . ASP B 1 109 ? -3.426 -19.875 -12.336 1 85.5 109 ASP B CA 1
ATOM 1800 C C . ASP B 1 109 ? -2.072 -19.172 -12.461 1 85.5 109 ASP B C 1
ATOM 1802 O O . ASP B 1 109 ? -1.801 -18.5 -13.461 1 85.5 109 ASP B O 1
ATOM 1806 N N . PHE B 1 110 ? -1.137 -19.406 -11.523 1 84.44 110 PHE B N 1
ATOM 1807 C CA . PHE B 1 110 ? 0.166 -18.75 -11.555 1 84.44 110 PHE B CA 1
ATOM 1808 C C . PHE B 1 110 ? 1.207 -19.641 -12.219 1 84.44 110 PHE B C 1
ATOM 1810 O O . PHE B 1 110 ? 2.311 -19.203 -12.531 1 84.44 110 PHE B O 1
ATOM 1817 N N . GLU B 1 111 ? 0.912 -20.875 -12.508 1 83.12 111 GLU B N 1
ATOM 1818 C CA . GLU B 1 111 ? 1.88 -21.859 -12.977 1 83.12 111 GLU B CA 1
ATOM 1819 C C . GLU B 1 111 ? 2.555 -21.406 -14.266 1 83.12 111 GLU B C 1
ATOM 1821 O O . GLU B 1 111 ? 3.775 -21.5 -14.406 1 83.12 111 GLU B O 1
ATOM 1826 N N . PRO B 1 112 ? 1.805 -20.906 -15.18 1 88.5 112 PRO B N 1
ATOM 1827 C CA . PRO B 1 112 ? 2.449 -20.438 -16.406 1 88.5 112 PRO B CA 1
ATOM 1828 C C . PRO B 1 112 ? 3.43 -19.297 -16.172 1 88.5 112 PRO B C 1
ATOM 1830 O O . PRO B 1 112 ? 4.332 -19.078 -16.984 1 88.5 112 PRO B O 1
ATOM 1833 N N . ASP B 1 113 ? 3.24 -18.578 -15.094 1 88.25 113 ASP B N 1
ATOM 1834 C CA . ASP B 1 113 ? 4.059 -17.406 -14.82 1 88.25 113 ASP B CA 1
ATOM 1835 C C . ASP B 1 113 ? 5.355 -17.781 -14.117 1 88.25 113 ASP B C 1
ATOM 1837 O O . ASP B 1 113 ? 6.293 -16.984 -14.047 1 88.25 113 ASP B O 1
ATOM 1841 N N . LEU B 1 114 ? 5.449 -18.953 -13.602 1 83.56 114 LEU B N 1
ATOM 1842 C CA . LEU B 1 114 ? 6.629 -19.406 -12.875 1 83.56 114 LEU B CA 1
ATOM 1843 C C . LEU B 1 114 ? 7.875 -19.328 -13.75 1 83.56 114 LEU B C 1
ATOM 1845 O O . LEU B 1 114 ? 8.914 -18.812 -13.32 1 83.56 114 LEU B O 1
ATOM 1849 N N . ASP B 1 115 ? 7.707 -19.766 -14.922 1 81.38 115 ASP B N 1
ATOM 1850 C CA . ASP B 1 115 ? 8.844 -19.766 -15.836 1 81.38 115 ASP B CA 1
ATOM 1851 C C . ASP B 1 115 ? 9.25 -18.344 -16.203 1 81.38 115 ASP B C 1
ATOM 1853 O O . ASP B 1 115 ? 10.43 -18.062 -16.406 1 81.38 115 ASP B O 1
ATOM 1857 N N . ILE B 1 116 ? 8.336 -17.531 -16.297 1 84.12 116 ILE B N 1
ATOM 1858 C CA . ILE B 1 116 ? 8.602 -16.141 -16.641 1 84.12 116 ILE B CA 1
ATOM 1859 C C . ILE B 1 116 ? 9.422 -15.484 -15.531 1 84.12 116 ILE B C 1
ATOM 1861 O O . ILE B 1 116 ? 10.406 -14.789 -15.812 1 84.12 116 ILE B O 1
ATOM 1865 N N . VAL B 1 117 ? 9.047 -15.711 -14.305 1 84.19 117 VAL B N 1
ATOM 1866 C CA . VAL B 1 117 ? 9.727 -15.102 -13.164 1 84.19 117 VAL B CA 1
ATOM 1867 C C . VAL B 1 117 ? 11.133 -15.688 -13.023 1 84.19 117 VAL B C 1
ATOM 1869 O O . VAL B 1 117 ? 12.086 -14.969 -12.719 1 84.19 117 VAL B O 1
ATOM 1872 N N . LYS B 1 118 ? 11.234 -16.953 -13.297 1 79.31 118 LYS B N 1
ATOM 1873 C CA . LYS B 1 118 ? 12.531 -17.625 -13.219 1 79.31 118 LYS B CA 1
ATOM 1874 C C . LYS B 1 118 ? 13.508 -17.047 -14.242 1 79.31 118 LYS B C 1
ATOM 1876 O O . LYS B 1 118 ? 14.703 -16.953 -13.969 1 79.31 118 LYS B O 1
ATOM 1881 N N . GLN B 1 119 ? 13.047 -16.625 -15.25 1 78.75 119 GLN B N 1
ATOM 1882 C CA . GLN B 1 119 ? 13.898 -16.156 -16.344 1 78.75 119 GLN B CA 1
ATOM 1883 C C . GLN B 1 119 ? 14.234 -14.68 -16.188 1 78.75 119 GLN B C 1
ATOM 1885 O O . GLN B 1 119 ? 15.203 -14.188 -16.766 1 78.75 119 GLN B O 1
ATOM 1890 N N . ASN B 1 120 ? 13.445 -14.008 -15.453 1 70.69 120 ASN B N 1
ATOM 1891 C CA . ASN B 1 120 ? 13.703 -12.586 -15.258 1 70.69 120 ASN B CA 1
ATOM 1892 C C . ASN B 1 120 ? 15.023 -12.352 -14.531 1 70.69 120 ASN B C 1
ATOM 1894 O O . ASN B 1 120 ? 15.25 -12.898 -13.453 1 70.69 120 ASN B O 1
ATOM 1898 N N . LYS B 1 121 ? 16.266 -11.977 -15.281 1 56.34 121 LYS B N 1
ATOM 1899 C CA . LYS B 1 121 ? 17.578 -11.648 -14.727 1 56.34 121 LYS B CA 1
ATOM 1900 C C . LYS B 1 121 ? 17.578 -10.266 -14.078 1 56.34 121 LYS B C 1
ATOM 1902 O O . LYS B 1 121 ? 17.016 -9.32 -14.633 1 56.34 121 LYS B O 1
ATOM 1907 N N . ASN B 1 122 ? 17.5 -10.203 -12.766 1 53.97 122 ASN B N 1
ATOM 1908 C CA . ASN B 1 122 ? 17.719 -8.898 -12.148 1 53.97 122 ASN B CA 1
ATOM 1909 C C . ASN B 1 122 ? 18.984 -8.227 -12.688 1 53.97 122 ASN B C 1
ATOM 1911 O O . ASN B 1 122 ? 20.094 -8.742 -12.508 1 53.97 122 ASN B O 1
ATOM 1915 N N . ASN B 1 123 ? 19.047 -7.723 -13.891 1 40.16 123 ASN B N 1
ATOM 1916 C CA . ASN B 1 123 ? 20.234 -7 -14.312 1 40.16 123 ASN B CA 1
ATOM 1917 C C . ASN B 1 123 ? 20.562 -5.848 -13.367 1 40.16 123 ASN B C 1
ATOM 1919 O O . ASN B 1 123 ? 19.656 -5.172 -12.875 1 40.16 123 ASN B O 1
#

Sequence (246 aa):
MSAKALQDIALLSLLIDKNASSCSTEGESGKKCKVMVSGCYDLLHSGHVAFFNEAAKYGDLYVRIGSDENILLLKKHMPMFPQEERLYIVRNIRSVFDAQICSGKGFLDFEPDLDIVKQNKNNMSAKALQDIALLSLLIDKNASSCSTEGESGKKCKVMVSGCYDLLHSGHVAFFNEAAKYGDLYVRIGSDENILLLKKHMPMFPQEERLYIVRNIRSVFDAQICSGKGFLDFEPDLDIVKQNKNN

Foldseek 3Di:
DDPVVLVVQCVVQVPADPVCVPPPLPDDDPQFDETEGEEACLPPDPVNLVSLQVRLSRGAYEYEHEAQVQCCVVVVDGRPDHPVVSQVVQQPRPSHNYYDYQCAHDPPSNVVVSVVRVPPGPD/DDPVVLVVQCVVQVVADPVCVPPPLPDDDPQFDEGEGEEACLPPDPVNLVSLQSRLSRGAYEYEHEAQVQCCVPVVDGRPDHPVVSQVVQQPRPSHNYYDYQCAHDPVSNVVVSVVRVPPRPD

Secondary structure (DSSP, 8-state):
--HHHHHHHHHHHHTS-TT--S--SS-S---PPEEEEEE--SS--HHHHHHHHHHHTTSEEEEEE--HHHHHHHHSS--SS-HHHHHHHHHTBTTEEEEEE--S-STTTTHHHHHHHHH----/--HHHHHHHHHHHHTS-TT--S--SSSS---PPEEEEEE--SS--HHHHHHHHHHHTTSEEEEEE--HHHHHHHHSS--SS-HHHHHHHHHTBTTEEEEEE--S-STTTTHHHHHHHHH----

Nearest PDB structures (foldseek):
  1n1d-assembly1_A  TM=8.662E-01  e=7.305E-06  Bacillus subtilis
  2b7l-assembly2_D  TM=8.681E-01  e=7.284E-05  Staphylococcus aureus
  5x3d-assembly1_A-2  TM=8.228E-01  e=3.092E-04  Streptomyces wedmorensis
  3mxt-assembly1_A  TM=5.588E-01  e=4.257E-01  Campylobacter jejuni subsp. jejuni NCTC 11168 = ATCC 700819
  7abr-assembly1_B  TM=3.263E-01  e=1.141E+00  Bacillus subtilis subsp. subtilis str. 168

pLDDT: mean 75.64, std 24.21, range [28.72, 98.0]

InterPro domains:
  IPR004821 Cytidyltransferase-like domain [PF01467] (37-96)
  IPR004821 Cytidyltransferase-like domain [TIGR00125] (35-97)
  IPR014729 Rossmann-like alpha/beta/alpha sandwich fold [G3DSA:3.40.50.620] (14-121)
  IPR050385 Archaeal FAD synthase [PTHR43793] (28-99)